Protein AF-A0A8S9SPU8-F1 (afdb_monomer)

Nearest PDB structures (foldseek):
  5uxo-assembly1_A  TM=8.735E-01  e=2.300E-1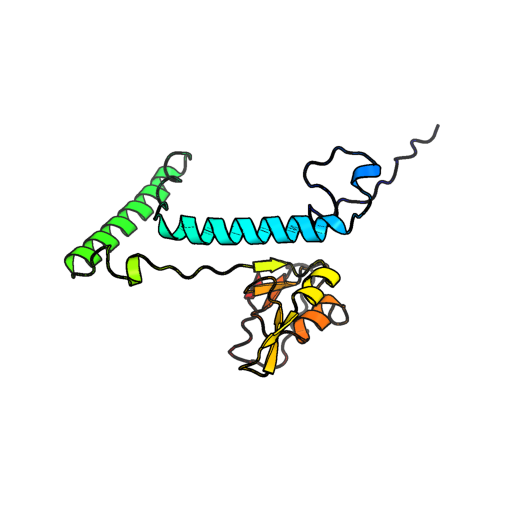4  Pseudomonas aeruginosa PAO1
  5uxm-assembly1_A  TM=8.694E-01  e=2.152E-14  Pseudomonas aeruginosa PAO1
  5e4n-assembly1_A-2  TM=8.640E-01  e=1.780E-11  Mycobacterium tuberculosis
  5ckv-assembly1_B-2  TM=8.549E-01  e=1.276E-11  Mycobacterium tuberculosis
  2w19-assembly1_A-2  TM=8.629E-01  e=2.653E-11  Mycobacterium tuberculosis H37Rv

Mean predicted aligned error: 12.46 Å

pLDDT: mean 74.32, std 17.71, range [34.72, 95.94]

InterPro domains:
  IPR002480 DAHP synthetase, class II [PF01474] (22-162)
  IPR002480 DAHP synthetase, class II [PTHR21337] (22-163)
  IPR013785 Aldolase-type TIM barrel [G3DSA:3.20.20.70] (6-164)

Radius of gyration: 22.51 Å; Cα contacts (8 Å, |Δi|>4): 178; chains: 1; bounding box: 44×56×64 Å

Foldseek 3Di:
DDPPDDDADDDDDQLQADPPDDPDNVRNHGDNCSLVVVLVVVVVVVVVVVVVLQVPPPPDPLPPDPVNVVVVVVVVVVVVVLVVCVVVVNDCPHCVNRDDDDWDEEEPDDVVSQVVQWDQDPPPRAIARNPTQEYEHEPVQPDCPGPRVVVVVRHDHAYEYEDDPPDDDPPDPDDDDDVSNPHDHD

Secondary structure (DSSP, 8-state):
-------PPP--TTTTS-TT--S-TTTTS--THHHHHHHHHHHHHHHHHHHHHTTT----STTS-TTHHHHHHHHHHHHHHHHHHHHTT--TTSHHHH------EEE---HHHHHHHEEE-TTT--EEETT-SEEEE-TTT--TTSHHHHHHHT--S-EEE---TTS--TTSS-----TT---EE-

Sequence (186 aa):
MSHQGKRQKILKETLVSQRFATFDEKSRIPDPNRMIRAYTQSALEVTLQFKELHSGTLISLSKASKLTGKYQELANRVDEALGFMSACGLTTDHPLMTTTDFYTSHECLLLPRERLFTRLDSTSGLYYDCSAHMVWCGERTRQLDGAHVEFLRGIANPLGIKEAHWIFTPYQWLQDGDPGARFCRL

Solvent-accessible surface area (backbone atoms only — not comparable to full-atom values): 11660 Å² total; per-residue (Å²): 134,83,84,78,78,83,87,71,79,80,81,51,57,59,60,44,17,58,81,83,54,68,100,48,75,76,54,59,49,75,45,78,67,31,50,56,53,47,49,56,48,51,54,50,51,54,55,50,49,61,56,51,65,66,65,71,78,81,84,74,75,67,82,80,54,98,62,31,68,66,57,46,54,52,48,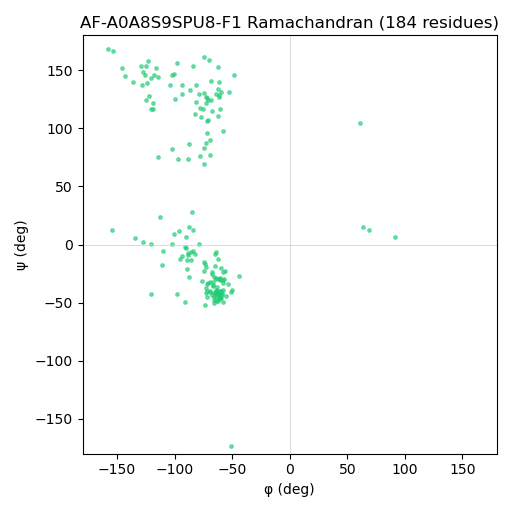51,56,50,51,53,51,53,51,49,41,38,74,74,69,52,46,75,84,39,63,83,69,60,58,80,94,83,81,48,67,50,68,67,74,58,60,81,58,51,62,72,34,46,41,73,40,90,86,81,71,44,35,33,47,70,80,39,60,29,42,25,36,47,68,92,47,58,45,81,94,28,73,50,40,54,53,56,71,64,35,74,47,55,44,31,47,41,68,63,90,89,76,76,64,95,81,82,76,88,74,79,93,49,95,79,69,56,73,45,85,89

Structure (mmCIF, N/CA/C/O backbone):
data_AF-A0A8S9SPU8-F1
#
_entry.id   AF-A0A8S9SPU8-F1
#
loop_
_atom_site.group_PDB
_atom_site.id
_atom_site.type_symbol
_atom_site.label_atom_id
_atom_site.label_alt_id
_atom_site.label_comp_id
_atom_site.label_asym_id
_atom_site.label_entity_id
_atom_site.label_seq_id
_atom_site.pdbx_PDB_ins_code
_atom_site.Cartn_x
_atom_site.Cartn_y
_atom_site.Cartn_z
_atom_site.occupancy
_atom_site.B_iso_or_equiv
_atom_site.auth_seq_id
_atom_site.auth_comp_id
_atom_site.auth_asym_id
_atom_site.auth_atom_id
_atom_site.pdbx_PDB_model_num
ATOM 1 N N . MET A 1 1 ? 17.116 35.433 -33.336 1.00 35.75 1 MET A N 1
ATOM 2 C CA . MET A 1 1 ? 17.887 34.554 -32.427 1.00 35.75 1 MET A CA 1
ATOM 3 C C . MET A 1 1 ? 16.903 33.678 -31.667 1.00 35.75 1 MET A C 1
ATOM 5 O O . MET A 1 1 ? 16.074 34.198 -30.935 1.00 35.75 1 MET A O 1
ATOM 9 N N . SER A 1 2 ? 16.907 32.375 -31.946 1.00 34.72 2 SER A N 1
ATOM 10 C CA . SER A 1 2 ? 15.926 31.398 -31.461 1.00 34.72 2 SER A CA 1
ATOM 11 C C . SER A 1 2 ? 16.068 31.121 -29.961 1.00 34.72 2 SER A C 1
ATOM 13 O O . SER A 1 2 ? 17.125 30.673 -29.518 1.00 34.72 2 SER A O 1
ATOM 15 N N . HIS A 1 3 ? 14.999 31.305 -29.185 1.00 40.06 3 HIS A N 1
ATOM 16 C CA . HIS A 1 3 ? 14.873 30.715 -27.851 1.00 40.06 3 HIS A CA 1
ATOM 17 C C . HIS A 1 3 ? 14.698 29.192 -27.990 1.00 40.06 3 HIS A C 1
ATOM 19 O O . HIS A 1 3 ? 13.587 28.683 -28.117 1.00 40.06 3 HIS A O 1
ATOM 25 N N . GLN A 1 4 ? 15.806 28.446 -27.997 1.00 40.38 4 GLN A N 1
ATOM 26 C CA . GLN A 1 4 ? 15.769 27.001 -27.772 1.00 40.38 4 GLN A CA 1
ATOM 27 C C . GLN A 1 4 ? 15.458 26.753 -26.290 1.00 40.38 4 GLN A C 1
ATOM 29 O O . GLN A 1 4 ? 16.345 26.777 -25.438 1.00 40.38 4 GLN A O 1
ATOM 34 N N . GLY A 1 5 ? 14.184 26.524 -25.968 1.00 44.72 5 GLY A N 1
ATOM 35 C CA . GLY A 1 5 ? 13.797 25.997 -24.662 1.00 44.72 5 GLY A CA 1
ATOM 36 C C . GLY A 1 5 ? 14.439 24.623 -24.453 1.00 44.72 5 GLY A C 1
ATOM 37 O O . GLY A 1 5 ? 14.158 23.686 -25.201 1.00 44.72 5 GLY A O 1
ATOM 38 N N . LYS A 1 6 ? 15.324 24.492 -23.456 1.00 52.88 6 LYS A N 1
ATOM 39 C CA . LYS A 1 6 ? 15.954 23.210 -23.105 1.00 52.88 6 LYS A CA 1
ATOM 40 C C . LYS A 1 6 ? 14.871 22.220 -22.658 1.00 52.88 6 LYS A C 1
ATOM 42 O O . LYS A 1 6 ? 14.285 22.380 -21.590 1.00 52.88 6 LYS A O 1
ATOM 47 N N . ARG A 1 7 ? 14.604 21.184 -23.461 1.00 52.78 7 ARG A N 1
ATOM 48 C CA . ARG A 1 7 ? 13.723 20.067 -23.082 1.00 52.78 7 ARG A CA 1
ATOM 49 C C . ARG A 1 7 ? 14.435 19.192 -22.044 1.00 52.78 7 ARG A C 1
ATOM 51 O O . ARG A 1 7 ? 15.345 18.453 -22.396 1.00 52.78 7 ARG A O 1
ATOM 58 N N . GLN A 1 8 ? 14.018 19.260 -20.781 1.00 55.88 8 GLN A N 1
ATOM 59 C CA . GLN A 1 8 ? 14.464 18.340 -19.726 1.00 55.88 8 GLN A CA 1
ATOM 60 C C . GLN A 1 8 ? 13.390 17.277 -19.442 1.00 55.88 8 GLN A C 1
ATOM 62 O O . GLN A 1 8 ? 12.195 17.562 -19.525 1.00 55.88 8 GLN A O 1
ATOM 67 N N . LYS A 1 9 ? 13.800 16.044 -19.104 1.00 56.78 9 LYS A N 1
ATOM 68 C CA . LYS A 1 9 ? 12.875 14.934 -18.790 1.00 56.78 9 LYS A CA 1
ATOM 69 C C . LYS A 1 9 ? 11.983 15.287 -17.599 1.00 56.78 9 LYS A C 1
ATOM 71 O O . LYS A 1 9 ? 12.501 15.719 -16.577 1.00 56.78 9 LYS A O 1
ATOM 76 N N . ILE A 1 10 ? 10.670 15.080 -17.707 1.00 57.97 10 ILE A N 1
ATOM 77 C CA . ILE A 1 10 ? 9.703 15.323 -16.621 1.00 57.97 10 ILE A CA 1
ATOM 78 C C . ILE A 1 10 ? 10.030 14.421 -15.419 1.00 57.97 10 ILE A C 1
ATOM 80 O O . ILE A 1 10 ? 10.390 13.256 -15.597 1.00 57.97 10 ILE A O 1
ATOM 84 N N . LEU A 1 11 ? 9.912 14.964 -14.201 1.00 50.09 11 LEU A N 1
ATOM 85 C CA . LEU A 1 11 ? 10.083 14.195 -12.968 1.00 50.09 11 LEU A CA 1
ATOM 86 C C . LEU A 1 11 ? 8.930 13.189 -12.862 1.00 50.09 11 LEU A C 1
ATOM 88 O O . LEU A 1 11 ? 7.775 13.579 -12.721 1.00 50.09 11 LEU A O 1
ATOM 92 N N . LYS A 1 12 ? 9.245 11.897 -12.920 1.00 55.72 12 LYS A N 1
ATOM 93 C CA . LYS A 1 12 ? 8.450 10.887 -12.211 1.00 55.72 12 LYS A CA 1
ATOM 94 C C . LYS A 1 12 ? 8.955 10.931 -10.765 1.00 55.72 12 LYS A C 1
ATOM 96 O O . LYS A 1 12 ? 10.160 11.100 -10.596 1.00 55.72 12 LYS A O 1
ATOM 101 N N . GLU A 1 13 ? 8.060 10.887 -9.779 1.00 56.09 13 GLU A N 1
ATOM 102 C CA . GLU A 1 13 ? 8.294 11.183 -8.348 1.00 56.09 13 GLU A CA 1
ATOM 103 C C . GLU A 1 13 ? 9.485 10.438 -7.701 1.00 56.09 13 GLU A C 1
ATOM 105 O O . GLU A 1 13 ? 10.225 9.727 -8.368 1.00 56.09 13 GLU A O 1
ATOM 110 N N . THR A 1 14 ? 9.673 10.563 -6.381 1.00 55.97 14 THR A N 1
ATOM 111 C CA . THR A 1 14 ? 10.860 10.154 -5.594 1.00 55.97 14 THR A CA 1
ATOM 112 C C . THR A 1 14 ? 11.455 8.770 -5.913 1.00 55.97 14 THR A C 1
ATOM 114 O O . THR A 1 14 ? 12.656 8.571 -5.728 1.00 55.97 14 THR A O 1
ATOM 117 N N . LEU A 1 15 ? 10.641 7.835 -6.415 1.00 54.81 15 LEU A N 1
ATOM 118 C CA . LEU A 1 15 ? 11.033 6.500 -6.889 1.00 54.81 15 LEU A CA 1
ATOM 119 C C . LEU A 1 15 ? 11.927 6.517 -8.141 1.00 54.81 15 LEU A C 1
ATOM 121 O O . LEU A 1 15 ? 12.722 5.606 -8.351 1.00 54.81 15 LEU A O 1
ATOM 125 N N . VAL A 1 16 ? 11.796 7.549 -8.972 1.00 53.97 16 VAL A N 1
ATOM 126 C CA . VAL A 1 16 ? 12.490 7.718 -10.253 1.00 53.97 16 VAL A CA 1
ATOM 127 C C . VAL A 1 16 ? 13.334 8.992 -10.238 1.00 53.97 16 VAL A C 1
ATOM 129 O O . VAL A 1 16 ? 14.489 8.948 -10.665 1.00 53.97 16 VAL A O 1
ATOM 132 N N . SER A 1 17 ? 12.814 10.106 -9.704 1.00 47.31 17 SER A N 1
ATOM 133 C CA . SER A 1 17 ? 13.545 11.366 -9.522 1.00 47.31 17 SER A CA 1
ATOM 134 C C . SER A 1 17 ? 13.181 12.115 -8.239 1.00 47.31 17 SER A C 1
ATOM 136 O O . SER A 1 17 ? 12.058 12.049 -7.761 1.00 47.31 17 SER A O 1
ATOM 138 N N . GLN A 1 18 ? 14.156 12.787 -7.618 1.00 50.59 18 GLN A N 1
ATOM 139 C CA . GLN A 1 18 ? 13.993 13.410 -6.298 1.00 50.59 18 GLN A CA 1
ATOM 140 C C . GLN A 1 18 ? 12.899 14.500 -6.313 1.00 50.59 18 GLN A C 1
ATOM 142 O O . GLN A 1 18 ? 12.935 15.425 -7.117 1.00 50.59 18 GLN A O 1
ATOM 147 N N . ARG A 1 19 ? 11.947 14.422 -5.371 1.00 43.41 19 ARG A N 1
ATOM 148 C CA . ARG A 1 19 ? 10.816 15.367 -5.228 1.00 43.41 19 ARG A CA 1
ATOM 149 C C . ARG A 1 19 ? 11.243 16.783 -4.807 1.00 43.41 19 ARG A C 1
ATOM 151 O O . ARG A 1 19 ? 10.562 17.743 -5.137 1.00 43.41 19 ARG A O 1
ATOM 158 N N . PHE A 1 20 ? 12.393 16.897 -4.139 1.00 49.53 20 PHE A N 1
ATOM 159 C CA . PHE A 1 20 ? 13.049 18.158 -3.764 1.00 49.53 20 PHE A CA 1
ATOM 160 C C . PHE A 1 20 ? 14.372 18.371 -4.517 1.00 49.53 20 PHE A C 1
ATOM 162 O O . PHE A 1 20 ? 15.264 19.055 -4.020 1.00 49.53 20 PHE A O 1
ATOM 169 N N . ALA A 1 21 ? 14.543 17.746 -5.689 1.00 54.28 21 ALA A N 1
ATOM 170 C CA . ALA A 1 21 ? 15.744 17.980 -6.479 1.00 54.28 21 ALA A CA 1
ATOM 171 C C . ALA A 1 21 ? 15.766 19.403 -7.031 1.00 54.28 21 ALA A C 1
ATOM 173 O O . ALA A 1 21 ? 14.766 19.932 -7.523 1.00 54.28 21 ALA A O 1
ATOM 174 N N . THR A 1 22 ? 16.961 19.976 -7.014 1.00 59.69 22 THR A N 1
ATOM 175 C CA . THR A 1 22 ? 17.335 21.103 -7.858 1.00 59.69 22 THR A CA 1
ATOM 176 C C . THR A 1 22 ? 16.937 20.833 -9.314 1.00 59.69 22 THR A C 1
ATOM 178 O O . THR A 1 22 ? 16.948 19.695 -9.783 1.00 59.69 22 THR A O 1
ATOM 181 N N . PHE A 1 23 ? 16.539 21.873 -10.052 1.00 72.88 23 PHE A N 1
ATOM 182 C CA . PHE A 1 23 ? 16.202 21.759 -11.476 1.00 72.88 23 PHE A CA 1
ATOM 183 C C . PHE A 1 23 ? 17.490 21.605 -12.306 1.00 72.88 23 PHE A C 1
ATOM 185 O O . PHE A 1 23 ? 17.914 22.512 -13.017 1.00 72.88 23 PHE A O 1
ATOM 192 N N . ASP A 1 24 ? 18.155 20.462 -12.168 1.00 80.56 24 ASP A N 1
ATOM 193 C CA . ASP A 1 24 ? 19.406 20.131 -12.840 1.00 80.56 24 ASP A CA 1
ATOM 194 C C . ASP A 1 24 ? 19.276 18.838 -13.659 1.00 80.56 24 ASP A C 1
ATOM 196 O O . ASP A 1 24 ? 18.389 18.011 -13.456 1.00 80.56 24 ASP A O 1
ATOM 200 N N . GLU A 1 25 ? 20.151 18.678 -14.648 1.00 79.81 25 GLU A N 1
ATOM 201 C CA . GLU A 1 25 ? 20.105 17.536 -15.564 1.00 79.81 25 GLU A CA 1
ATOM 202 C C . GLU A 1 25 ? 20.528 16.224 -14.886 1.00 79.81 25 GLU A C 1
ATOM 204 O O . GLU A 1 25 ? 19.976 15.167 -15.195 1.00 79.81 25 GLU A O 1
ATOM 209 N N . LYS A 1 26 ? 21.458 16.287 -13.922 1.00 81.19 26 LYS A N 1
ATOM 210 C CA . LYS A 1 26 ? 22.005 15.105 -13.243 1.00 81.19 26 LYS A CA 1
ATOM 211 C C . LYS A 1 26 ? 20.960 14.451 -12.338 1.00 81.19 26 LYS A C 1
ATOM 213 O O . LYS A 1 26 ? 20.846 13.227 -12.323 1.00 81.19 26 LYS A O 1
ATOM 218 N N . SER A 1 27 ? 20.148 15.235 -11.632 1.00 77.12 27 SER A N 1
ATOM 219 C CA . SER A 1 27 ? 19.099 14.726 -10.736 1.00 77.12 27 SER A CA 1
ATOM 220 C C . SER A 1 27 ? 17.945 14.021 -11.468 1.00 77.12 27 SER A C 1
ATOM 222 O O . SER A 1 27 ? 17.291 13.132 -10.899 1.00 77.12 27 SER A O 1
ATOM 224 N N . ARG A 1 28 ? 17.739 14.347 -12.752 1.00 77.69 28 ARG A N 1
ATOM 225 C CA . ARG A 1 28 ? 16.706 13.774 -13.638 1.00 77.69 28 ARG A CA 1
ATOM 226 C C . ARG A 1 28 ? 17.104 12.453 -14.301 1.00 77.69 28 ARG A C 1
ATOM 228 O O . ARG A 1 28 ? 16.263 11.838 -14.962 1.00 77.69 28 ARG A O 1
ATOM 235 N N . ILE A 1 29 ? 18.347 11.998 -14.132 1.00 83.75 29 ILE A N 1
ATOM 236 C CA . ILE A 1 29 ? 18.771 10.668 -14.581 1.00 83.75 29 ILE A CA 1
ATOM 237 C C . ILE A 1 29 ? 18.129 9.616 -13.654 1.00 83.75 29 ILE A C 1
ATOM 239 O O . ILE A 1 29 ? 18.254 9.736 -12.430 1.00 83.75 29 ILE A O 1
ATOM 243 N N . PRO A 1 30 ? 17.409 8.611 -14.197 1.00 82.12 30 PRO A N 1
ATOM 244 C CA . PRO A 1 30 ? 16.882 7.508 -13.399 1.00 82.12 30 PRO A CA 1
ATOM 245 C C . PRO A 1 30 ? 18.016 6.715 -12.738 1.00 82.12 30 PRO A C 1
ATOM 247 O O . PRO A 1 30 ? 18.932 6.264 -13.420 1.00 82.12 30 PRO A O 1
ATOM 250 N N . ASP A 1 31 ? 17.931 6.534 -11.423 1.00 85.31 31 ASP A N 1
ATOM 251 C CA . ASP A 1 31 ? 18.915 5.805 -10.615 1.00 85.31 31 ASP A CA 1
ATOM 252 C C . ASP A 1 31 ? 18.237 4.589 -9.956 1.00 85.31 31 ASP A C 1
ATOM 254 O O . ASP A 1 31 ? 17.331 4.782 -9.137 1.00 85.31 31 ASP A O 1
ATOM 258 N N . PRO A 1 32 ? 18.651 3.348 -10.280 1.00 85.62 32 PRO A N 1
ATOM 259 C CA . PRO A 1 32 ? 18.074 2.132 -9.707 1.00 85.62 32 PRO A CA 1
ATOM 260 C C . PRO A 1 32 ? 18.137 2.062 -8.175 1.00 85.62 32 PRO A C 1
ATOM 262 O O . PRO A 1 32 ? 17.231 1.503 -7.554 1.00 85.62 32 PRO A O 1
ATOM 265 N N . ASN A 1 33 ? 19.144 2.676 -7.541 1.00 87.50 33 ASN A N 1
ATOM 266 C CA . ASN A 1 33 ? 19.294 2.659 -6.080 1.00 87.50 33 ASN A CA 1
ATOM 267 C C . ASN A 1 33 ? 18.153 3.393 -5.361 1.00 87.50 33 ASN A C 1
ATOM 269 O O . ASN A 1 33 ? 17.887 3.153 -4.180 1.00 87.50 33 ASN A O 1
ATOM 273 N N . ARG A 1 34 ? 17.417 4.254 -6.075 1.00 84.62 34 ARG A N 1
ATOM 274 C CA . ARG A 1 34 ? 16.231 4.934 -5.539 1.00 84.62 34 ARG A CA 1
ATOM 275 C C . ARG A 1 34 ? 15.117 3.957 -5.187 1.00 84.62 34 ARG A C 1
ATOM 277 O O . ARG A 1 34 ? 14.384 4.220 -4.238 1.00 84.62 34 ARG A O 1
ATOM 284 N N . MET A 1 35 ? 15.028 2.811 -5.868 1.00 85.62 35 MET A N 1
ATOM 285 C CA . MET A 1 35 ? 14.057 1.773 -5.512 1.00 85.62 35 MET A CA 1
ATOM 286 C C . MET A 1 35 ? 14.349 1.182 -4.130 1.00 85.62 35 MET A C 1
ATOM 288 O O . MET A 1 35 ? 13.422 1.023 -3.336 1.00 85.62 35 MET A O 1
ATOM 292 N N . ILE A 1 36 ? 15.625 0.935 -3.816 1.00 86.50 36 ILE A N 1
ATOM 293 C CA . ILE A 1 36 ? 16.056 0.432 -2.504 1.00 86.50 36 ILE A CA 1
ATOM 294 C C . ILE A 1 36 ? 15.740 1.468 -1.425 1.00 86.50 36 ILE A C 1
ATOM 296 O O . ILE A 1 36 ? 15.097 1.142 -0.432 1.00 86.50 36 ILE A O 1
ATOM 300 N N . ARG A 1 37 ? 16.101 2.737 -1.654 1.00 86.31 37 ARG A N 1
ATOM 301 C CA . ARG A 1 37 ? 15.817 3.818 -0.697 1.00 86.31 37 ARG A CA 1
ATOM 302 C C . ARG A 1 37 ? 14.324 3.971 -0.421 1.00 86.31 37 ARG A C 1
ATOM 304 O O . ARG A 1 37 ? 13.910 4.172 0.715 1.00 86.31 37 ARG A O 1
ATOM 311 N N . ALA A 1 38 ? 13.513 3.883 -1.465 1.00 84.88 38 ALA A N 1
ATOM 312 C CA . ALA A 1 38 ? 12.074 3.953 -1.316 1.00 84.88 38 ALA A CA 1
ATOM 313 C C . ALA A 1 38 ? 11.506 2.749 -0.567 1.00 84.88 38 ALA A C 1
ATOM 315 O O . ALA A 1 38 ? 10.573 2.909 0.202 1.00 84.88 38 ALA A O 1
ATOM 316 N N . TYR A 1 39 ? 12.061 1.550 -0.758 1.00 85.81 39 TYR A N 1
ATOM 317 C CA . TYR A 1 39 ? 11.676 0.392 0.047 1.00 85.81 39 TYR A CA 1
ATOM 318 C C . TYR A 1 39 ? 12.001 0.603 1.530 1.00 85.81 39 TYR A C 1
ATOM 320 O O . TYR A 1 39 ? 11.125 0.431 2.371 1.00 85.81 39 TYR A O 1
ATOM 328 N N . THR A 1 40 ? 13.219 1.046 1.858 1.00 87.00 40 THR A N 1
ATOM 329 C CA . THR A 1 40 ? 13.604 1.283 3.257 1.00 87.00 40 THR A CA 1
ATOM 330 C C . THR A 1 40 ? 12.771 2.387 3.903 1.00 87.00 40 THR A C 1
ATOM 332 O O . THR A 1 40 ? 12.420 2.278 5.073 1.00 87.00 40 THR A O 1
ATOM 335 N N . GLN A 1 41 ? 12.422 3.429 3.141 1.00 87.62 41 GLN A N 1
ATOM 336 C CA . GLN A 1 41 ? 11.539 4.493 3.610 1.00 87.62 41 GLN A CA 1
ATOM 337 C C . GLN A 1 41 ? 10.123 3.967 3.882 1.00 87.62 41 GLN A C 1
ATOM 339 O O . GLN A 1 41 ? 9.622 4.161 4.984 1.00 87.62 41 GLN A O 1
ATOM 344 N N . SER A 1 42 ? 9.512 3.249 2.935 1.00 84.25 42 SER A N 1
ATOM 345 C CA . SER A 1 42 ? 8.174 2.675 3.127 1.00 84.25 42 SER A CA 1
ATOM 346 C C . SER A 1 42 ? 8.132 1.692 4.301 1.00 84.25 42 SER A C 1
ATOM 348 O O . SER A 1 42 ? 7.208 1.740 5.106 1.00 84.25 42 SER A O 1
ATOM 350 N N . ALA A 1 43 ? 9.147 0.836 4.454 1.00 83.44 43 ALA A N 1
ATOM 351 C CA . ALA A 1 43 ? 9.227 -0.101 5.575 1.00 83.44 43 ALA A CA 1
ATOM 352 C C . ALA A 1 43 ? 9.324 0.620 6.932 1.00 83.44 43 ALA A C 1
ATOM 354 O O . ALA A 1 43 ? 8.687 0.209 7.907 1.00 83.44 43 ALA A O 1
ATOM 355 N N . LEU A 1 44 ? 10.095 1.711 6.995 1.00 82.38 44 LEU A N 1
ATOM 356 C CA . LEU A 1 44 ? 10.198 2.542 8.191 1.00 82.38 44 LEU A CA 1
ATOM 357 C C . LEU A 1 44 ? 8.866 3.228 8.508 1.00 82.38 44 LEU A C 1
ATOM 359 O O . LEU A 1 44 ? 8.422 3.165 9.649 1.00 82.38 44 LEU A O 1
ATOM 363 N N . GLU A 1 45 ? 8.224 3.843 7.514 1.00 82.56 45 GLU A N 1
ATOM 364 C CA . GLU A 1 45 ? 6.940 4.537 7.672 1.00 82.56 45 GLU A CA 1
ATOM 365 C C . GLU A 1 45 ? 5.847 3.592 8.173 1.00 82.56 45 GLU A C 1
ATOM 367 O O . GLU A 1 45 ? 5.169 3.907 9.146 1.00 82.56 45 GLU A O 1
ATOM 372 N N . VAL A 1 46 ? 5.731 2.398 7.587 1.00 80.50 46 VAL A N 1
ATOM 373 C CA . VAL A 1 46 ? 4.771 1.384 8.043 1.00 80.50 46 VAL A CA 1
ATOM 374 C C . VAL A 1 46 ? 5.060 0.980 9.488 1.00 80.50 46 VAL A C 1
ATOM 376 O O . VAL A 1 46 ? 4.153 0.960 10.315 1.00 80.50 46 VAL A O 1
ATOM 379 N N . THR A 1 47 ? 6.326 0.736 9.832 1.00 76.94 47 THR A N 1
ATOM 380 C CA . THR A 1 47 ? 6.720 0.379 11.206 1.00 76.94 47 THR A CA 1
ATOM 381 C C . THR A 1 47 ? 6.411 1.495 12.207 1.00 76.94 47 THR A C 1
ATOM 383 O O . THR A 1 47 ? 5.963 1.219 13.320 1.00 76.94 47 THR A O 1
ATOM 386 N N . LEU A 1 48 ? 6.660 2.754 11.839 1.00 77.75 48 LEU A N 1
ATOM 387 C CA . LEU A 1 48 ? 6.346 3.914 12.673 1.00 77.75 48 LEU A CA 1
ATOM 388 C C . LEU A 1 48 ? 4.836 4.068 12.850 1.00 77.75 48 LEU A C 1
ATOM 390 O O . LEU A 1 48 ? 4.377 4.216 13.977 1.00 77.75 48 LEU A O 1
ATOM 394 N N . GLN A 1 49 ? 4.065 3.937 11.772 1.00 72.75 49 GLN A N 1
ATOM 395 C CA . GLN A 1 49 ? 2.614 4.064 11.818 1.00 72.75 49 GLN A CA 1
ATOM 396 C C . GLN A 1 49 ? 1.973 2.965 12.667 1.00 72.75 49 GLN A C 1
ATOM 398 O O . GLN A 1 49 ? 1.088 3.261 13.470 1.00 72.75 49 GLN A O 1
ATOM 403 N N . PHE A 1 50 ? 2.461 1.723 12.559 1.00 71.06 50 PHE A N 1
ATOM 404 C CA . PHE A 1 50 ? 2.049 0.643 13.454 1.00 71.06 50 PHE A CA 1
ATOM 405 C C . PHE A 1 50 ? 2.324 0.999 14.916 1.00 71.06 50 PHE A C 1
ATOM 407 O O . PHE A 1 50 ? 1.479 0.725 15.753 1.00 71.06 50 PHE A O 1
ATOM 414 N N . LYS A 1 51 ? 3.440 1.656 15.251 1.00 67.31 51 LYS A N 1
ATOM 415 C CA . LYS A 1 51 ? 3.717 2.088 16.634 1.00 67.31 51 LYS A CA 1
ATOM 416 C C . LYS A 1 51 ? 2.843 3.260 17.090 1.00 67.31 51 LYS A C 1
ATOM 418 O O . LYS A 1 51 ? 2.400 3.265 18.232 1.00 67.31 51 LYS A O 1
ATOM 423 N N . GLU A 1 52 ? 2.591 4.239 16.225 1.00 66.25 52 GLU A N 1
ATOM 424 C CA . GLU A 1 52 ? 1.825 5.447 16.566 1.00 66.25 52 GLU A CA 1
ATOM 425 C C . GLU A 1 52 ? 0.312 5.210 16.638 1.00 66.25 52 GLU A C 1
ATOM 427 O O . GLU A 1 52 ? -0.365 5.820 17.459 1.00 66.25 52 GLU A O 1
ATOM 432 N N . LEU A 1 53 ? -0.242 4.282 15.851 1.00 59.47 53 LEU A N 1
ATOM 433 C CA . LEU A 1 53 ? -1.657 3.902 15.979 1.00 59.47 53 LEU A CA 1
ATOM 434 C C . LEU A 1 53 ? -1.978 3.329 17.366 1.00 59.47 53 LEU A C 1
ATOM 436 O O . LEU A 1 53 ? -3.081 3.528 17.866 1.00 59.47 53 LEU A O 1
ATOM 440 N N . HIS 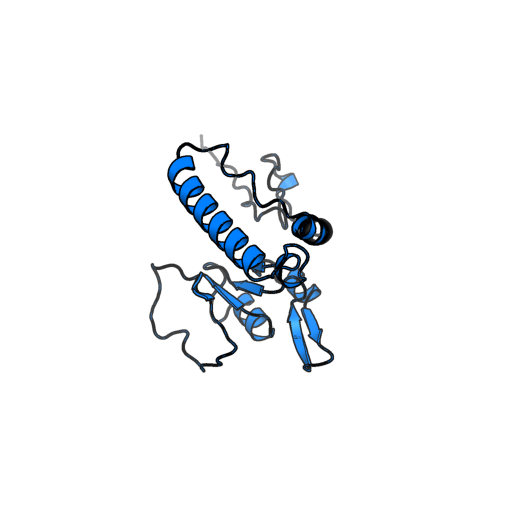A 1 54 ? -1.000 2.697 18.020 1.00 56.56 54 HIS A N 1
ATOM 441 C CA . HIS A 1 54 ? -1.149 2.202 19.389 1.00 56.56 54 HIS A CA 1
ATOM 442 C C . HIS A 1 54 ? -1.119 3.321 20.445 1.00 56.56 54 HIS A C 1
ATOM 444 O O . HIS A 1 54 ? -1.506 3.075 21.584 1.00 56.56 54 HIS A O 1
ATOM 450 N N . SER A 1 55 ? -0.675 4.544 20.116 1.00 52.50 55 SER A N 1
ATOM 451 C CA . SER A 1 55 ? -0.559 5.649 21.084 1.00 52.50 55 SER A CA 1
ATOM 452 C C . SER A 1 55 ? -1.757 6.611 21.100 1.00 52.50 55 SER A C 1
ATOM 454 O O . SER A 1 55 ? -1.691 7.666 21.732 1.00 52.50 55 SER A O 1
ATOM 456 N N . GLY A 1 56 ? -2.873 6.258 20.446 1.00 51.31 56 GLY A N 1
ATOM 457 C CA . GLY A 1 56 ? -4.194 6.861 20.694 1.00 51.31 56 GLY A CA 1
ATOM 458 C C . GLY A 1 56 ? -4.337 8.358 20.384 1.00 51.31 56 GLY A C 1
ATOM 459 O O . GLY A 1 56 ? -5.300 8.991 20.816 1.00 51.31 56 GLY A O 1
ATOM 460 N N . THR A 1 57 ? -3.410 8.971 19.645 1.00 49.66 57 THR A N 1
ATOM 461 C CA . THR A 1 57 ? -3.424 10.429 19.435 1.00 49.66 57 THR A CA 1
ATOM 462 C C . THR A 1 57 ? -4.270 10.816 18.217 1.00 49.66 57 THR A C 1
ATOM 464 O O . THR A 1 57 ? -3.751 11.218 17.181 1.00 49.66 57 THR A O 1
ATOM 467 N N . LEU A 1 58 ? -5.599 10.727 18.338 1.00 48.22 58 LEU A N 1
ATOM 468 C CA . LEU A 1 58 ? -6.531 11.289 17.342 1.00 48.22 58 LEU A CA 1
ATOM 469 C C . LEU A 1 58 ? -6.934 12.748 17.626 1.00 48.22 58 LEU A C 1
ATOM 471 O O . LEU A 1 58 ? -7.610 13.378 16.815 1.00 48.22 58 LEU A O 1
ATOM 475 N N . ILE A 1 59 ? -6.488 13.341 18.735 1.00 51.41 59 ILE A N 1
ATOM 476 C CA . ILE A 1 59 ? -7.027 14.622 19.210 1.00 51.41 59 ILE A CA 1
ATOM 477 C C . ILE A 1 59 ? -5.962 15.724 19.158 1.00 51.41 59 ILE A C 1
ATOM 479 O O . ILE A 1 59 ? -5.417 16.133 20.178 1.00 51.41 59 ILE A O 1
ATOM 483 N N . SER A 1 60 ? -5.653 16.242 17.963 1.00 50.22 60 SER A N 1
ATOM 484 C CA . SER A 1 60 ? -4.988 17.561 17.855 1.00 50.22 60 SER A CA 1
ATOM 485 C C . SER A 1 60 ? -5.214 18.317 16.535 1.00 50.22 60 SER A C 1
ATOM 487 O O . SER A 1 60 ? -4.557 19.320 16.269 1.00 50.22 60 SER A O 1
ATOM 489 N N . LEU A 1 61 ? -6.162 17.902 15.687 1.00 51.50 61 LEU A N 1
ATOM 490 C CA . LEU A 1 61 ? -6.490 18.660 14.465 1.00 51.50 61 LEU A CA 1
ATOM 491 C C . LEU A 1 61 ? -7.524 19.776 14.696 1.00 51.50 61 LEU A C 1
ATOM 493 O O . LEU A 1 61 ? -7.675 20.666 13.859 1.00 51.50 61 LEU A O 1
ATOM 497 N N . SER A 1 62 ? -8.204 19.790 15.847 1.00 52.84 62 SER A N 1
ATOM 498 C CA . SER A 1 62 ? -9.270 20.758 16.148 1.00 52.84 62 SER A CA 1
ATOM 499 C C . SER A 1 62 ? -8.771 22.176 16.460 1.00 52.84 62 SER A C 1
ATOM 501 O O . SER A 1 62 ? -9.552 23.126 16.387 1.00 52.84 62 SER A O 1
ATOM 503 N N . LYS A 1 63 ? -7.477 22.357 16.764 1.00 55.25 63 LYS A N 1
ATOM 504 C CA . LYS A 1 63 ? -6.941 23.641 17.255 1.00 55.25 63 LYS A CA 1
ATOM 505 C C . LYS A 1 63 ? -6.490 24.626 16.166 1.00 55.25 63 LYS A C 1
ATOM 507 O O . LYS A 1 63 ? -6.200 25.770 16.498 1.00 55.25 63 LYS A O 1
ATOM 512 N N . ALA A 1 64 ? -6.428 24.227 14.890 1.00 58.38 64 ALA A N 1
ATOM 513 C CA . ALA A 1 64 ? -5.711 25.001 13.865 1.00 58.38 64 ALA A CA 1
ATOM 514 C C . ALA A 1 64 ? -6.569 25.706 12.789 1.00 58.38 64 ALA A C 1
ATOM 516 O O . ALA A 1 64 ? -6.004 26.444 11.984 1.00 58.38 64 ALA A O 1
ATOM 517 N N . SER A 1 65 ? -7.898 25.524 12.717 1.00 59.03 65 SER A N 1
ATOM 518 C CA . SER A 1 65 ? -8.686 26.023 11.566 1.00 59.03 65 SER A CA 1
ATOM 519 C C . SER A 1 65 ? -9.915 26.863 11.936 1.00 59.03 65 SER A C 1
ATOM 521 O O . SER A 1 65 ? -10.539 26.670 12.965 1.00 59.03 65 SER A O 1
ATOM 523 N N . LYS A 1 66 ? -10.350 27.768 11.047 1.00 58.62 66 LYS A N 1
ATOM 524 C CA . LYS A 1 66 ? -11.618 28.520 11.201 1.00 58.62 66 LYS A CA 1
ATOM 525 C C . LYS A 1 66 ? -12.878 27.634 11.142 1.00 58.62 66 LYS A C 1
ATOM 527 O O . LYS A 1 66 ? -13.973 28.121 11.401 1.00 58.62 66 LYS A O 1
ATOM 532 N N . LEU A 1 67 ? -12.737 26.349 10.800 1.00 60.31 67 LEU A N 1
ATOM 533 C CA . LEU A 1 67 ? -13.824 25.369 10.722 1.00 60.31 67 LEU A CA 1
AT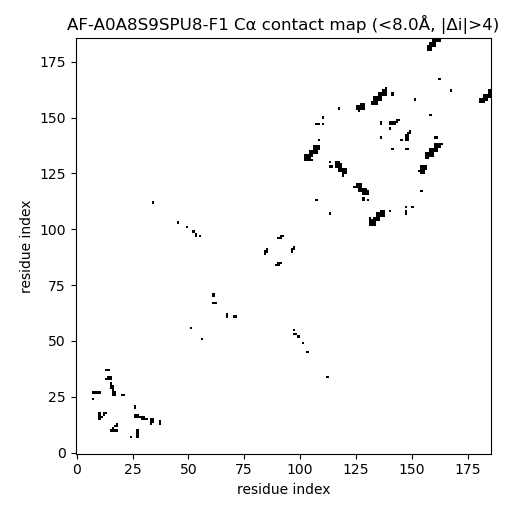OM 534 C C . LEU A 1 67 ? -14.066 24.630 12.055 1.00 60.31 67 LEU A C 1
ATOM 536 O O . LEU A 1 67 ? -14.872 23.700 12.095 1.00 60.31 67 LEU A O 1
ATOM 540 N N . THR A 1 68 ? -13.386 25.035 13.138 1.00 65.25 68 THR A N 1
ATOM 541 C CA . THR A 1 68 ? -13.413 24.357 14.445 1.00 65.25 68 THR A CA 1
ATOM 542 C C . THR A 1 68 ? -14.820 24.138 14.990 1.00 65.25 68 THR A C 1
ATOM 544 O O . THR A 1 68 ? -15.050 23.085 15.556 1.00 65.25 68 THR A O 1
ATOM 547 N N . GLY A 1 69 ? -15.792 25.032 14.764 1.00 70.38 69 GLY A N 1
ATOM 548 C CA . GLY A 1 69 ? -17.146 24.869 15.319 1.00 70.38 69 GLY A CA 1
ATOM 549 C C . GLY A 1 69 ? -17.849 23.564 14.910 1.00 70.38 69 GLY A C 1
ATOM 550 O O . GLY A 1 69 ? -18.320 22.828 15.770 1.00 70.38 69 GLY A O 1
ATOM 551 N N . LYS A 1 70 ? -17.861 23.230 13.610 1.00 72.31 70 LYS A N 1
ATOM 552 C CA . LYS A 1 70 ? -18.521 22.005 13.109 1.00 72.31 70 LYS A CA 1
ATOM 553 C C . LYS A 1 70 ? -17.751 20.734 13.466 1.00 72.31 70 LYS A C 1
ATOM 555 O O . LYS A 1 70 ? -18.355 19.714 13.779 1.00 72.31 70 LYS A O 1
ATOM 560 N N . TYR A 1 71 ? -16.420 20.792 13.430 1.00 75.00 71 TYR A N 1
ATOM 561 C CA . TYR A 1 71 ? -15.591 19.662 13.855 1.00 75.00 71 TYR A CA 1
ATOM 562 C C . TYR A 1 71 ? -15.663 19.436 15.367 1.00 75.00 71 TYR A C 1
ATOM 564 O O . TYR A 1 71 ? -15.603 18.292 15.801 1.00 75.00 71 TYR A O 1
ATOM 572 N N . GLN A 1 72 ? -15.840 20.497 16.158 1.00 75.12 72 GLN A N 1
ATOM 573 C CA . GLN A 1 72 ? -16.007 20.403 17.604 1.00 75.12 72 GLN A CA 1
ATOM 574 C C . GLN A 1 72 ? -17.345 19.762 17.969 1.00 75.12 72 GLN A C 1
ATOM 576 O O . GLN A 1 72 ? -17.381 18.924 18.857 1.00 75.12 72 GLN A O 1
ATOM 581 N N . GLU A 1 73 ? -18.430 20.097 17.267 1.00 81.50 73 GLU A N 1
ATOM 582 C CA . GLU A 1 73 ? -19.727 19.443 17.481 1.00 81.50 73 GLU A CA 1
ATOM 583 C C . GLU A 1 73 ? -19.659 17.939 17.175 1.00 81.50 73 GLU A C 1
ATOM 585 O O . GLU A 1 73 ? -20.136 17.122 17.959 1.00 81.50 73 GLU A O 1
ATOM 590 N N . LEU A 1 74 ? -19.007 17.556 16.071 1.00 81.75 74 LEU A N 1
ATOM 591 C CA . LEU A 1 74 ? -18.769 16.145 15.754 1.00 81.75 74 LEU A CA 1
ATOM 592 C C . LEU A 1 74 ? -17.893 15.457 16.808 1.00 81.75 74 LEU A C 1
ATOM 594 O O . LEU A 1 74 ? -18.222 14.348 17.216 1.00 81.75 74 LEU A O 1
ATOM 598 N N . ALA A 1 75 ? -16.821 16.109 17.268 1.00 79.00 75 ALA A N 1
ATOM 599 C CA . ALA A 1 75 ? -15.959 15.574 18.320 1.00 79.00 75 ALA A CA 1
ATOM 600 C C . ALA A 1 75 ? -16.739 15.349 19.624 1.00 79.00 75 ALA A C 1
ATOM 602 O O . ALA A 1 75 ? -16.693 14.254 20.171 1.00 79.00 75 ALA A O 1
ATOM 603 N N . ASN A 1 76 ? -17.547 16.325 20.046 1.00 80.81 76 ASN A N 1
ATOM 604 C CA . ASN A 1 76 ? -18.378 16.207 21.244 1.00 80.81 76 ASN A CA 1
ATOM 605 C C . ASN A 1 76 ? -19.366 15.032 21.139 1.00 80.81 76 ASN A C 1
ATOM 607 O O . ASN A 1 76 ? -19.552 14.299 22.102 1.00 80.81 76 ASN A O 1
ATOM 611 N N . ARG A 1 77 ? -19.969 14.806 19.963 1.00 83.81 77 ARG A N 1
ATOM 612 C CA . ARG A 1 77 ? -20.869 13.658 19.742 1.00 83.81 77 ARG A CA 1
ATOM 613 C C . ARG A 1 77 ? -20.143 12.313 19.792 1.00 83.81 77 ARG A C 1
ATOM 615 O O . ARG A 1 77 ? -20.730 11.324 20.227 1.00 83.81 77 ARG A O 1
ATOM 622 N N . VAL A 1 78 ? -18.894 12.259 19.329 1.00 83.50 78 VAL A N 1
ATOM 623 C CA . VAL A 1 78 ? -18.050 11.063 19.466 1.00 83.50 78 VAL A CA 1
ATOM 624 C C . VAL A 1 78 ? -17.713 10.830 20.940 1.00 83.50 78 VAL A C 1
ATOM 626 O O . VAL A 1 78 ? -17.856 9.704 21.410 1.00 83.50 78 VAL A O 1
ATOM 629 N N . ASP A 1 79 ? -17.367 11.880 21.687 1.00 81.12 79 ASP A N 1
ATOM 630 C CA . ASP A 1 79 ? -17.082 11.796 23.125 1.00 81.12 79 ASP A CA 1
ATOM 631 C C . ASP A 1 79 ? -18.305 11.329 23.934 1.00 81.12 79 ASP A C 1
ATOM 633 O O . ASP A 1 79 ? -18.177 10.472 24.808 1.00 81.12 79 ASP A O 1
ATOM 637 N N . GLU A 1 80 ? -19.508 11.818 23.616 1.00 85.12 80 GLU A N 1
ATOM 638 C CA . GLU A 1 80 ? -20.762 11.351 24.227 1.00 85.12 80 GLU A CA 1
ATOM 639 C C . GLU A 1 80 ? -21.006 9.855 23.971 1.00 85.12 80 GLU A C 1
ATOM 641 O O . GLU A 1 80 ? -21.367 9.117 24.890 1.00 85.12 80 GLU A O 1
ATOM 646 N N . ALA A 1 81 ? -20.771 9.385 22.740 1.00 85.50 81 ALA A N 1
ATOM 647 C CA . ALA A 1 81 ? -20.910 7.973 22.392 1.00 85.50 81 ALA A CA 1
ATOM 648 C C . ALA A 1 81 ? -19.877 7.095 23.121 1.00 85.50 81 ALA A C 1
ATOM 650 O O . ALA A 1 81 ? -20.233 6.034 23.638 1.00 85.50 81 ALA A O 1
ATOM 651 N N . LEU A 1 82 ? -18.624 7.550 23.226 1.00 81.44 82 LEU A N 1
ATOM 652 C CA . LEU A 1 82 ? -17.583 6.870 24.004 1.00 81.44 82 LEU A CA 1
ATOM 653 C C . LEU A 1 82 ? -17.935 6.830 25.501 1.00 81.44 82 LEU A C 1
ATOM 655 O O . LEU A 1 82 ? -17.763 5.797 26.151 1.00 81.44 82 LEU A O 1
ATOM 659 N N . GLY A 1 83 ? -18.497 7.915 26.041 1.00 82.31 83 GLY A N 1
ATOM 660 C CA . GLY A 1 83 ? -19.013 7.969 27.409 1.00 82.31 83 GLY A CA 1
ATOM 661 C C . GLY A 1 83 ? -20.152 6.974 27.651 1.00 82.31 83 GLY A C 1
ATOM 662 O O . GLY A 1 83 ? -20.166 6.291 28.675 1.00 82.31 83 GLY A O 1
ATOM 663 N N . PHE A 1 84 ? -21.068 6.829 26.689 1.00 85.88 84 PHE A N 1
ATOM 664 C CA . PHE A 1 84 ? -22.138 5.831 26.746 1.00 85.88 84 PHE A CA 1
ATOM 665 C C . PHE A 1 84 ? -21.594 4.397 26.720 1.00 85.88 84 PHE A C 1
ATOM 667 O O . PHE A 1 84 ? -21.993 3.576 27.544 1.00 85.88 84 PHE A O 1
ATOM 674 N N . MET A 1 85 ? -20.642 4.098 25.830 1.00 82.38 85 MET A N 1
ATOM 675 C CA . MET A 1 85 ? -19.990 2.783 25.771 1.00 82.38 85 MET A CA 1
ATOM 676 C C . MET A 1 85 ? -19.308 2.430 27.100 1.00 82.38 85 MET A C 1
ATOM 678 O O . MET A 1 85 ? -19.494 1.322 27.608 1.00 82.38 85 MET A O 1
ATOM 682 N N . SER A 1 86 ? -18.612 3.396 27.708 1.00 82.06 86 SER A N 1
ATOM 683 C CA . SER A 1 86 ? -18.002 3.245 29.033 1.00 82.06 86 SER A CA 1
ATOM 684 C C . SER A 1 86 ? -19.046 2.977 30.124 1.00 82.06 86 SER A C 1
ATOM 686 O O . SER A 1 86 ? -18.886 2.049 30.919 1.00 82.06 86 SER A O 1
ATOM 688 N N . ALA A 1 87 ? -20.171 3.702 30.119 1.00 84.94 87 ALA A N 1
ATOM 689 C CA . ALA A 1 87 ? -21.277 3.481 31.056 1.00 84.94 87 ALA A CA 1
ATOM 690 C C . ALA A 1 87 ? -21.942 2.096 30.898 1.00 84.94 87 ALA A C 1
ATOM 692 O O . ALA A 1 87 ? -22.421 1.529 31.879 1.00 84.94 87 ALA A O 1
ATOM 693 N N . CYS A 1 88 ? -21.934 1.524 29.689 1.00 85.25 88 CYS A N 1
ATOM 694 C CA . CYS A 1 88 ? -22.376 0.153 29.416 1.00 85.25 88 CYS A CA 1
ATOM 695 C C . CYS A 1 88 ? -21.340 -0.928 29.793 1.00 85.25 88 CYS A C 1
ATOM 697 O O . CYS A 1 88 ? -21.611 -2.112 29.597 1.00 85.25 88 CYS A O 1
ATOM 699 N N . GLY A 1 89 ? -20.175 -0.551 30.333 1.00 79.94 89 GLY A N 1
ATOM 700 C CA . GLY A 1 89 ? -19.126 -1.477 30.773 1.00 79.94 89 GLY A CA 1
ATOM 701 C C . GLY A 1 89 ? -18.069 -1.809 29.714 1.00 79.94 89 GLY A C 1
ATOM 702 O O . GLY A 1 89 ? -17.208 -2.651 29.968 1.00 79.94 89 GLY A O 1
ATOM 703 N N . LEU A 1 90 ? -18.094 -1.154 28.548 1.00 79.25 90 LEU A N 1
ATOM 704 C CA . LEU A 1 90 ? -17.012 -1.220 27.562 1.00 79.25 90 LEU A CA 1
ATOM 705 C C . LEU A 1 90 ? -15.977 -0.148 27.903 1.00 79.25 90 LEU A C 1
ATOM 707 O O . LEU A 1 90 ? -16.045 0.984 27.425 1.00 79.25 90 LEU A O 1
ATOM 711 N N . THR A 1 91 ? -15.037 -0.498 28.777 1.00 74.44 91 THR A N 1
ATOM 712 C CA . THR A 1 91 ? -13.961 0.409 29.180 1.00 74.44 91 THR A CA 1
ATOM 713 C C . THR A 1 91 ? -12.966 0.631 28.042 1.00 74.44 91 THR A C 1
ATOM 715 O O . THR A 1 91 ? -12.841 -0.177 27.119 1.00 74.44 91 THR A O 1
ATOM 718 N N . THR A 1 92 ? -12.216 1.729 28.121 1.00 69.00 92 THR A N 1
ATOM 719 C CA . THR A 1 92 ? -11.189 2.108 27.139 1.00 69.00 92 THR A CA 1
ATOM 720 C C . THR A 1 92 ? -10.077 1.065 26.991 1.00 69.00 92 THR A C 1
ATOM 722 O O . THR A 1 92 ? -9.405 1.040 25.969 1.00 69.00 92 THR A O 1
ATOM 725 N N . ASP A 1 93 ? -9.911 0.190 27.985 1.00 72.56 93 ASP A N 1
ATOM 726 C CA . ASP A 1 93 ? -8.928 -0.899 27.992 1.00 72.56 93 ASP A CA 1
ATOM 727 C C . ASP A 1 93 ? -9.403 -2.143 27.225 1.00 72.56 93 ASP A C 1
ATOM 729 O O . ASP A 1 93 ? -8.638 -3.089 27.028 1.00 72.56 93 ASP A O 1
ATOM 733 N N . HIS A 1 94 ? -10.670 -2.178 26.796 1.00 76.31 94 HIS A N 1
ATOM 734 C CA . HIS A 1 94 ? -11.189 -3.294 26.021 1.00 76.31 94 HIS A CA 1
ATOM 735 C C . HIS A 1 94 ? -10.414 -3.406 24.691 1.00 76.31 94 HIS A C 1
ATOM 737 O O . HIS A 1 94 ? -10.253 -2.395 24.005 1.00 76.31 94 HIS A O 1
ATOM 743 N N . PRO A 1 95 ? -9.972 -4.607 24.260 1.00 73.31 95 PRO A N 1
ATOM 744 C CA . PRO A 1 95 ? -9.182 -4.779 23.035 1.00 73.31 95 PRO A CA 1
ATOM 745 C C . PRO A 1 95 ? -9.797 -4.107 21.801 1.00 73.31 95 PRO A C 1
ATOM 747 O O . PRO A 1 95 ? -9.110 -3.413 21.066 1.00 73.31 95 PRO A O 1
ATOM 750 N N . LEU A 1 96 ? -11.122 -4.197 21.640 1.00 73.56 96 LEU A N 1
ATOM 751 C CA . LEU A 1 96 ? -11.860 -3.528 20.554 1.00 73.56 96 LEU A CA 1
ATOM 752 C C . LEU A 1 96 ? -11.697 -1.995 20.509 1.00 73.56 96 LEU A C 1
ATOM 754 O O . LEU A 1 96 ? -11.927 -1.403 19.462 1.00 73.56 96 LEU A O 1
ATOM 758 N N . MET A 1 97 ? -11.355 -1.353 21.629 1.00 69.75 97 MET A N 1
ATOM 759 C CA . MET A 1 97 ? -11.135 0.097 21.731 1.00 69.75 97 MET A CA 1
ATOM 760 C C . MET A 1 97 ? -9.663 0.494 21.602 1.00 69.75 97 MET A C 1
ATOM 762 O O . MET A 1 97 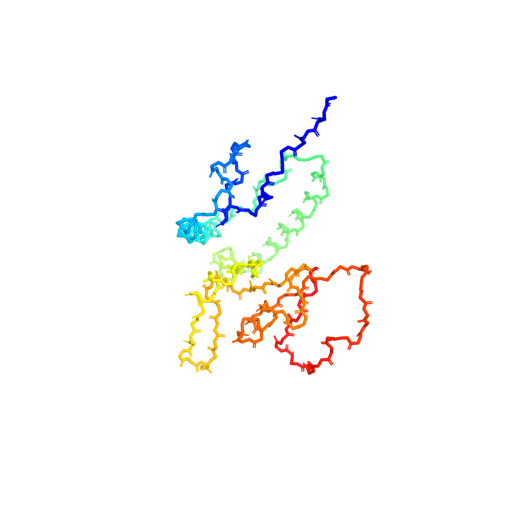? -9.368 1.672 21.410 1.00 69.75 97 MET A O 1
ATOM 766 N N . THR A 1 98 ? -8.743 -0.470 21.677 1.00 70.25 98 THR A N 1
ATOM 767 C CA . THR A 1 98 ? -7.290 -0.237 21.620 1.00 70.25 98 THR A CA 1
ATOM 768 C C . THR A 1 98 ? -6.647 -0.762 20.339 1.00 70.25 98 THR A C 1
ATOM 770 O O . THR A 1 98 ? -5.548 -0.337 19.989 1.00 70.25 98 THR A O 1
ATOM 773 N N . THR A 1 99 ? -7.328 -1.648 19.608 1.00 70.00 99 THR A N 1
ATOM 774 C CA . THR A 1 99 ? -6.862 -2.185 18.327 1.00 70.00 99 THR A CA 1
ATOM 775 C C . THR A 1 99 ? -7.600 -1.547 17.161 1.00 70.00 99 THR A C 1
ATOM 777 O O . THR A 1 99 ? -8.824 -1.434 17.181 1.00 70.00 99 THR A O 1
ATOM 780 N N . THR A 1 100 ? -6.866 -1.202 16.108 1.00 74.50 100 THR A N 1
ATOM 781 C CA . THR A 1 100 ? -7.442 -0.789 14.828 1.00 74.50 100 THR A CA 1
ATOM 782 C C . THR A 1 100 ? -6.681 -1.456 13.694 1.00 74.50 100 THR A C 1
ATOM 784 O O . THR A 1 100 ? -5.453 -1.575 13.755 1.00 74.50 100 THR A O 1
ATOM 787 N N . ASP A 1 101 ? -7.402 -1.894 12.666 1.00 81.94 101 ASP A N 1
ATOM 788 C CA . ASP A 1 101 ? -6.785 -2.459 11.475 1.00 81.94 101 ASP A CA 1
ATOM 789 C C . ASP A 1 101 ? -6.267 -1.330 10.582 1.00 81.94 101 ASP A C 1
ATOM 791 O O . ASP A 1 101 ? -6.983 -0.381 10.252 1.00 81.94 101 ASP A O 1
ATOM 795 N N . PHE A 1 102 ? -5.006 -1.437 10.169 1.00 82.81 102 PHE A N 1
ATOM 796 C CA . PHE A 1 102 ? -4.374 -0.477 9.275 1.00 82.81 102 PHE A CA 1
ATOM 797 C C . PHE A 1 102 ? -3.864 -1.171 8.021 1.00 82.81 102 PHE A C 1
ATOM 799 O O . PHE A 1 102 ? -3.097 -2.131 8.087 1.00 82.81 102 PHE A O 1
ATOM 806 N N . TYR A 1 103 ? -4.262 -0.633 6.872 1.00 88.44 103 TYR A N 1
ATOM 807 C CA . TYR A 1 103 ? -3.912 -1.159 5.563 1.00 88.44 103 TYR A CA 1
ATOM 808 C C . TYR A 1 103 ? -3.166 -0.105 4.753 1.00 88.44 103 TYR A C 1
ATOM 810 O O . TYR A 1 103 ? -3.472 1.086 4.793 1.00 88.44 103 TYR A O 1
ATOM 818 N N . THR A 1 104 ? -2.191 -0.563 3.978 1.00 90.62 104 THR A N 1
ATOM 819 C CA . THR A 1 104 ? -1.396 0.270 3.072 1.00 90.62 104 THR A CA 1
ATOM 820 C C . THR A 1 104 ? -1.894 0.131 1.644 1.00 90.62 104 THR A C 1
ATOM 822 O O . THR A 1 104 ? -2.322 -0.950 1.230 1.00 90.62 104 THR A O 1
ATOM 825 N N . SER A 1 105 ? -1.807 1.218 0.879 1.00 92.62 105 SER A N 1
ATOM 826 C CA . SER A 1 105 ? -2.079 1.194 -0.554 1.00 92.62 105 SER A CA 1
ATOM 827 C C . SER A 1 105 ? -1.201 2.162 -1.336 1.00 92.62 105 SER A C 1
ATOM 829 O O . SER A 1 105 ? -0.775 3.190 -0.803 1.00 92.62 105 SER A O 1
ATOM 831 N N . HIS A 1 106 ? -0.941 1.841 -2.605 1.00 93.50 106 HIS A N 1
ATOM 832 C CA . HIS A 1 106 ? -0.279 2.739 -3.555 1.00 93.50 106 HIS A CA 1
ATOM 833 C C . HIS A 1 106 ? -0.664 2.444 -5.008 1.00 93.50 106 HIS A C 1
ATOM 835 O O . HIS A 1 106 ? -1.236 1.404 -5.341 1.00 93.50 106 HIS A O 1
ATOM 841 N N . GLU A 1 107 ? -0.323 3.381 -5.894 1.00 93.56 107 GLU A N 1
ATOM 842 C CA . GLU A 1 107 ? -0.451 3.185 -7.335 1.00 93.56 107 GLU A CA 1
ATOM 843 C C . GLU A 1 107 ? 0.619 2.212 -7.823 1.00 93.56 107 GLU A C 1
ATOM 845 O O . GLU A 1 107 ? 1.816 2.493 -7.703 1.00 93.56 107 GLU A O 1
ATOM 850 N N . CYS A 1 108 ? 0.193 1.112 -8.443 1.00 92.19 108 CYS A N 1
ATOM 851 C CA . CYS A 1 108 ? 1.065 0.164 -9.125 1.00 92.19 108 CYS A CA 1
ATOM 852 C C . CYS A 1 108 ? 1.629 0.834 -10.386 1.00 92.19 108 CYS A C 1
ATOM 854 O O . CYS A 1 108 ? 1.154 0.624 -11.496 1.00 92.19 108 CYS A O 1
ATOM 856 N N . LEU A 1 109 ? 2.616 1.716 -10.231 1.00 90.88 109 LEU A N 1
ATOM 857 C CA . LEU A 1 109 ? 3.153 2.517 -11.333 1.00 90.88 109 LEU A CA 1
ATOM 858 C C . LEU A 1 109 ? 4.437 1.907 -11.900 1.00 90.88 109 LEU A C 1
ATOM 860 O O . LEU A 1 109 ? 4.627 1.864 -13.120 1.00 90.88 109 LEU A O 1
ATOM 864 N N . LEU A 1 110 ? 5.333 1.443 -11.025 1.00 91.38 110 LEU A N 1
ATOM 865 C CA . LEU A 1 110 ? 6.667 0.972 -11.390 1.00 91.38 110 LEU A CA 1
ATOM 866 C C . LEU A 1 110 ? 6.725 -0.560 -11.398 1.00 91.38 110 LEU A C 1
ATOM 868 O O . LEU A 1 110 ? 7.240 -1.172 -10.470 1.00 91.38 110 LEU A O 1
ATOM 872 N N . LEU A 1 111 ? 6.271 -1.174 -12.492 1.00 91.88 111 LEU A N 1
ATOM 873 C CA . LEU A 1 111 ? 6.169 -2.636 -12.635 1.00 91.88 111 LEU A CA 1
ATOM 874 C C . LEU A 1 111 ? 7.433 -3.437 -12.268 1.00 91.88 111 LEU A C 1
ATOM 876 O O . LEU A 1 111 ? 7.292 -4.485 -11.641 1.00 91.88 111 LEU A O 1
ATOM 880 N N . PRO A 1 112 ? 8.672 -2.993 -12.585 1.00 91.06 112 PRO A N 1
ATOM 881 C CA . PRO A 1 112 ? 9.864 -3.723 -12.155 1.00 91.06 112 PRO A CA 1
ATOM 882 C C . PRO A 1 112 ? 9.986 -3.845 -10.634 1.00 91.06 112 PRO A C 1
ATOM 884 O O . PRO A 1 112 ? 10.536 -4.828 -10.153 1.00 91.06 112 PRO A O 1
ATOM 887 N N . ARG A 1 113 ? 9.481 -2.860 -9.882 1.00 88.88 113 ARG A N 1
ATOM 888 C CA . ARG A 1 113 ? 9.435 -2.900 -8.420 1.00 88.88 113 ARG A CA 1
ATOM 889 C C . ARG A 1 113 ? 8.354 -3.870 -7.954 1.00 88.88 113 ARG A C 1
ATOM 891 O O . ARG A 1 113 ? 8.674 -4.766 -7.187 1.00 88.88 113 ARG A O 1
ATOM 898 N N . GLU A 1 114 ? 7.128 -3.731 -8.450 1.00 92.50 114 GLU A N 1
ATOM 899 C CA . GLU A 1 114 ? 5.986 -4.555 -8.009 1.00 92.50 114 GLU A CA 1
ATOM 900 C C . GLU A 1 114 ? 6.223 -6.045 -8.274 1.00 92.50 114 GLU A C 1
ATOM 902 O O . GLU A 1 114 ? 6.029 -6.891 -7.403 1.00 92.50 114 GLU A O 1
ATOM 907 N N . ARG A 1 115 ? 6.812 -6.375 -9.429 1.00 92.38 115 ARG A N 1
ATOM 908 C CA . ARG A 1 115 ? 7.211 -7.749 -9.754 1.00 92.38 115 ARG A CA 1
ATOM 909 C C . ARG A 1 115 ? 8.185 -8.355 -8.735 1.00 92.38 115 ARG A C 1
ATOM 911 O O . ARG A 1 115 ? 8.153 -9.562 -8.521 1.00 92.38 115 ARG A O 1
ATOM 918 N N . LEU A 1 116 ? 9.070 -7.559 -8.128 1.00 91.38 116 LEU A N 1
ATOM 919 C CA . LEU A 1 116 ? 10.017 -8.050 -7.113 1.00 91.38 116 LEU A CA 1
ATOM 920 C C . LEU A 1 116 ? 9.341 -8.326 -5.761 1.00 91.38 116 LEU A C 1
ATOM 922 O O . LEU A 1 116 ? 9.865 -9.116 -4.971 1.00 91.38 116 LEU A O 1
ATOM 926 N N . PHE A 1 117 ? 8.200 -7.688 -5.499 1.00 92.38 117 PHE A N 1
ATOM 927 C CA . PHE A 1 117 ? 7.398 -7.889 -4.293 1.00 92.38 117 PHE A CA 1
ATOM 928 C C . PHE A 1 117 ? 6.285 -8.923 -4.470 1.00 92.38 117 PHE A C 1
ATOM 930 O O . PHE A 1 117 ? 5.721 -9.362 -3.473 1.00 92.38 117 PHE A O 1
ATOM 937 N N . THR A 1 118 ? 6.023 -9.382 -5.695 1.00 95.25 118 THR A N 1
ATOM 938 C CA . THR A 1 118 ? 5.050 -10.447 -5.951 1.00 95.25 118 THR A CA 1
ATOM 939 C C . THR A 1 118 ? 5.539 -11.791 -5.403 1.00 95.25 118 THR A C 1
ATOM 941 O O . THR A 1 118 ? 6.623 -12.268 -5.757 1.00 95.25 118 THR A O 1
ATOM 944 N N . ARG A 1 119 ? 4.740 -12.424 -4.541 1.00 95.69 119 ARG A N 1
ATOM 945 C CA . ARG A 1 119 ? 5.019 -13.721 -3.909 1.00 95.69 119 ARG A CA 1
ATOM 946 C C . ARG A 1 119 ? 3.852 -14.678 -4.107 1.00 95.69 119 ARG A C 1
ATOM 948 O O . ARG A 1 119 ? 2.705 -14.258 -4.178 1.00 95.69 119 ARG A O 1
ATOM 955 N N . LEU A 1 120 ? 4.170 -15.966 -4.195 1.00 95.94 120 LEU A N 1
ATOM 956 C CA . LEU A 1 120 ? 3.179 -17.034 -4.139 1.00 95.94 120 LEU A CA 1
ATOM 957 C C . LEU A 1 120 ? 2.840 -17.289 -2.670 1.00 95.94 120 LEU A C 1
ATOM 959 O O . LEU A 1 120 ? 3.743 -17.583 -1.885 1.00 95.94 120 LEU A O 1
ATOM 963 N N . ASP A 1 121 ? 1.568 -17.173 -2.308 1.00 93.81 121 ASP A N 1
ATOM 964 C CA . ASP A 1 121 ? 1.107 -17.550 -0.979 1.00 93.81 121 ASP A CA 1
ATOM 965 C C . ASP A 1 121 ? 1.044 -19.078 -0.858 1.00 93.81 121 ASP A C 1
ATOM 967 O O . ASP A 1 121 ? 0.477 -19.771 -1.706 1.00 93.81 121 ASP A O 1
ATOM 971 N N . SER A 1 122 ? 1.624 -19.612 0.216 1.00 92.06 122 SER A N 1
ATOM 972 C CA . SER A 1 122 ? 1.674 -21.052 0.467 1.00 92.06 122 SER A CA 1
ATOM 973 C C . SER A 1 122 ? 0.325 -21.640 0.879 1.00 92.06 122 SER A C 1
ATOM 975 O O . SER A 1 122 ? 0.159 -22.854 0.798 1.00 92.06 122 SER A O 1
ATOM 977 N N . THR A 1 123 ? -0.617 -20.813 1.343 1.00 93.06 123 THR A N 1
ATOM 978 C CA . THR A 1 123 ? -1.923 -21.283 1.830 1.00 93.06 123 THR A CA 1
ATOM 979 C C . THR A 1 123 ? -2.960 -21.323 0.711 1.00 93.06 123 THR A C 1
ATOM 981 O O . THR A 1 123 ? -3.636 -22.331 0.530 1.00 93.06 123 THR A O 1
ATOM 984 N N . SER A 1 124 ? -3.079 -20.238 -0.055 1.00 89.62 124 SER A N 1
ATOM 985 C CA . SER A 1 124 ? -4.053 -20.111 -1.146 1.00 89.62 124 SER A CA 1
ATOM 986 C C . SER A 1 124 ? -3.537 -20.595 -2.503 1.00 89.62 124 SER A C 1
ATOM 988 O O . SER A 1 124 ? -4.341 -20.888 -3.385 1.00 89.62 124 SER A O 1
ATOM 990 N N . GLY A 1 125 ? -2.216 -20.662 -2.704 1.00 92.81 125 GLY A N 1
ATOM 991 C CA . GLY A 1 125 ? -1.624 -20.931 -4.017 1.00 92.81 125 GLY A CA 1
ATOM 992 C C . GLY A 1 125 ? -1.801 -19.787 -5.023 1.00 92.81 125 GLY A C 1
ATOM 993 O O . GLY A 1 125 ? -1.565 -19.985 -6.215 1.00 92.81 125 GLY A O 1
ATOM 994 N N . LEU A 1 126 ? -2.214 -18.600 -4.566 1.00 93.88 126 LEU A N 1
ATOM 995 C CA . LEU A 1 126 ? -2.378 -17.403 -5.388 1.00 93.88 126 LEU A CA 1
ATOM 996 C C . LEU A 1 126 ? -1.161 -16.483 -5.274 1.00 93.88 126 LEU A C 1
ATOM 998 O O . LEU A 1 126 ? -0.419 -16.505 -4.289 1.00 93.88 126 LEU A O 1
ATOM 1002 N N . TYR A 1 127 ? -0.955 -15.654 -6.293 1.00 94.94 127 TYR A N 1
ATOM 1003 C CA . TYR A 1 127 ? 0.077 -14.626 -6.265 1.00 94.94 127 TYR A CA 1
ATOM 1004 C C . TYR A 1 127 ? -0.458 -13.353 -5.615 1.00 94.94 127 TYR A C 1
ATOM 1006 O O . TYR A 1 127 ? -1.523 -12.864 -5.981 1.00 94.94 127 TYR A O 1
ATOM 1014 N N . TYR A 1 128 ? 0.312 -12.790 -4.692 1.00 95.31 128 TYR A N 1
ATOM 1015 C CA . TYR A 1 128 ? 0.035 -11.504 -4.066 1.00 95.31 128 TYR A CA 1
ATOM 1016 C C . TYR A 1 128 ? 1.216 -10.567 -4.262 1.00 95.31 128 TYR A C 1
ATOM 1018 O O . TYR A 1 128 ? 2.370 -10.968 -4.113 1.00 95.31 128 TYR A O 1
ATOM 1026 N N . ASP A 1 129 ? 0.934 -9.307 -4.559 1.00 95.19 129 ASP A N 1
ATOM 1027 C CA . ASP A 1 129 ? 1.912 -8.239 -4.444 1.00 95.19 129 ASP A CA 1
ATOM 1028 C C . ASP A 1 129 ? 2.068 -7.849 -2.968 1.00 95.19 129 ASP A C 1
ATOM 1030 O O . ASP A 1 129 ? 1.165 -7.275 -2.365 1.00 95.19 129 ASP A O 1
ATOM 1034 N N . CYS A 1 130 ? 3.213 -8.181 -2.367 1.00 93.38 130 CYS A N 1
ATOM 1035 C CA . CYS A 1 130 ? 3.508 -7.867 -0.967 1.00 93.38 130 CYS A CA 1
ATOM 1036 C C . CYS A 1 130 ? 4.068 -6.447 -0.773 1.00 93.38 130 CYS A C 1
ATOM 1038 O O . CYS A 1 130 ? 4.616 -6.142 0.288 1.00 93.38 130 CYS A O 1
ATOM 1040 N N . SER A 1 131 ? 3.984 -5.586 -1.789 1.00 91.56 131 SER A N 1
ATOM 1041 C CA . SER A 1 131 ? 4.368 -4.179 -1.686 1.00 91.56 131 SER A CA 1
ATOM 1042 C C . SER A 1 131 ? 3.360 -3.367 -0.852 1.00 91.56 131 SER A C 1
ATOM 1044 O O . SER A 1 131 ? 3.761 -2.446 -0.137 1.00 91.56 131 SER A O 1
ATOM 1046 N N . ALA A 1 132 ? 2.071 -3.717 -0.916 1.00 92.06 132 ALA A N 1
ATOM 1047 C CA . ALA A 1 132 ? 0.975 -3.122 -0.156 1.00 92.06 132 ALA A CA 1
ATOM 1048 C C . ALA A 1 132 ? -0.222 -4.078 -0.044 1.00 92.06 132 ALA A C 1
ATOM 1050 O O . ALA A 1 132 ? -0.300 -5.089 -0.734 1.00 92.06 132 ALA A O 1
ATOM 1051 N N . HIS A 1 133 ? -1.182 -3.744 0.821 1.00 93.56 133 HIS A N 1
ATOM 1052 C CA . HIS A 1 133 ? -2.392 -4.551 0.987 1.00 93.56 133 HIS A CA 1
ATOM 1053 C C . HIS A 1 133 ? -3.332 -4.397 -0.210 1.00 93.56 133 HIS A C 1
ATOM 1055 O O . HIS A 1 133 ? -3.879 -5.379 -0.701 1.00 93.56 133 HIS A O 1
ATOM 1061 N N . ME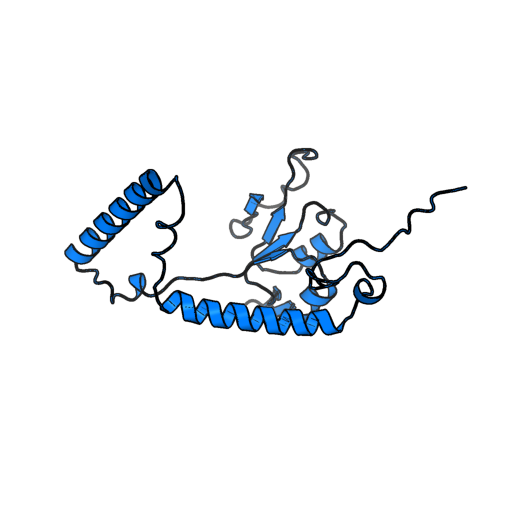T A 1 134 ? -3.492 -3.168 -0.699 1.00 94.38 134 MET A N 1
ATOM 1062 C CA . MET A 1 134 ? -4.317 -2.836 -1.856 1.00 94.38 134 MET A CA 1
ATOM 1063 C C . MET A 1 134 ? -3.499 -2.009 -2.846 1.00 94.38 134 MET A C 1
ATOM 1065 O O . MET A 1 134 ? -2.772 -1.103 -2.451 1.00 94.38 134 MET A O 1
ATOM 1069 N N . VAL A 1 135 ? -3.615 -2.305 -4.135 1.00 94.06 135 VAL A N 1
ATOM 1070 C CA . VAL A 1 135 ? -2.899 -1.578 -5.192 1.00 94.06 135 VAL A CA 1
ATOM 1071 C C . VAL A 1 135 ? -3.880 -1.077 -6.237 1.00 94.06 135 VAL A C 1
ATOM 1073 O O . VAL A 1 135 ? -4.891 -1.726 -6.513 1.00 94.06 135 VAL A O 1
ATOM 1076 N N . TRP A 1 136 ? -3.611 0.089 -6.827 1.00 94.31 136 TRP A N 1
ATOM 1077 C CA . TRP A 1 136 ? -4.487 0.640 -7.863 1.00 94.31 136 TRP A CA 1
ATOM 1078 C C . TRP A 1 136 ? -3.778 0.954 -9.175 1.00 94.31 136 TRP A C 1
ATOM 1080 O O . TRP A 1 136 ? -2.584 1.256 -9.214 1.00 94.31 136 TRP A O 1
ATOM 1090 N N . CYS A 1 137 ? -4.554 0.928 -10.258 1.00 92.69 137 CYS A N 1
ATOM 1091 C CA . CYS A 1 137 ? -4.155 1.410 -11.570 1.00 92.69 137 CYS A CA 1
ATOM 1092 C C . CYS A 1 137 ? -4.582 2.867 -11.761 1.00 92.69 137 CYS A C 1
ATOM 1094 O O . CYS A 1 137 ? -5.748 3.219 -11.561 1.00 92.69 137 CYS A O 1
ATOM 1096 N N . GLY A 1 138 ? -3.652 3.720 -12.182 1.00 90.62 138 GLY A N 1
ATOM 1097 C CA . GLY A 1 138 ? -3.944 5.102 -12.542 1.00 90.62 138 GLY A CA 1
ATOM 1098 C C . GLY A 1 138 ? -4.661 5.235 -13.890 1.00 90.62 138 GLY A C 1
ATOM 1099 O O . GLY A 1 138 ? -4.587 4.375 -14.766 1.00 90.62 138 GLY A O 1
ATOM 1100 N N . GLU A 1 139 ? -5.294 6.390 -14.106 1.00 88.19 139 GLU A N 1
ATOM 1101 C CA . GLU A 1 139 ? -6.021 6.721 -15.345 1.00 88.19 139 GLU A CA 1
ATOM 1102 C C . GLU A 1 139 ? -5.127 6.653 -16.599 1.00 88.19 139 GLU A C 1
ATOM 1104 O O . GLU A 1 139 ? -5.581 6.349 -17.696 1.00 88.19 139 GLU A O 1
ATOM 1109 N N . ARG A 1 140 ? -3.829 6.941 -16.453 1.00 89.50 140 ARG A N 1
ATOM 1110 C CA . ARG A 1 140 ? -2.873 6.965 -17.574 1.00 89.50 140 ARG A CA 1
ATOM 1111 C C . ARG A 1 140 ? -2.232 5.609 -17.853 1.00 89.50 140 ARG A C 1
ATOM 1113 O O . ARG A 1 140 ? -1.515 5.492 -18.843 1.00 89.50 140 ARG A O 1
ATOM 1120 N N . THR A 1 141 ? -2.476 4.622 -16.999 1.00 88.69 141 THR A N 1
ATOM 1121 C CA . THR A 1 141 ? -1.887 3.279 -17.061 1.00 88.69 141 THR A CA 1
ATOM 1122 C C . THR A 1 141 ? -2.941 2.174 -17.184 1.00 88.69 141 THR A C 1
ATOM 1124 O O . THR A 1 141 ? -2.584 1.009 -17.298 1.00 88.69 141 THR A O 1
ATOM 1127 N N . ARG A 1 142 ? -4.238 2.517 -17.229 1.00 86.88 142 ARG A N 1
ATOM 1128 C CA . ARG A 1 142 ? -5.366 1.566 -17.318 1.00 86.88 142 ARG A CA 1
ATOM 1129 C C . ARG A 1 142 ? -5.722 1.107 -18.739 1.00 86.88 142 ARG A C 1
ATOM 1131 O O . ARG A 1 142 ? -6.888 0.839 -19.028 1.00 86.88 142 ARG A O 1
ATOM 1138 N N . GLN A 1 143 ? -4.763 1.086 -19.663 1.00 86.75 143 GLN A N 1
ATOM 1139 C CA . GLN A 1 143 ? -5.015 0.527 -20.994 1.00 86.75 143 GLN A CA 1
ATOM 1140 C C . GLN A 1 143 ? -5.309 -0.973 -20.855 1.00 86.75 143 GLN A C 1
ATOM 1142 O O . GLN A 1 143 ? -4.530 -1.663 -20.206 1.00 86.75 143 GLN A O 1
ATOM 1147 N N . LEU A 1 144 ? -6.404 -1.462 -21.452 1.00 86.50 144 LEU A N 1
ATOM 1148 C CA . LEU A 1 144 ? -6.848 -2.861 -21.323 1.00 86.50 144 LEU A CA 1
ATOM 1149 C C . LEU A 1 144 ? -5.755 -3.857 -21.738 1.00 86.50 144 LEU A C 1
ATOM 1151 O O . LEU A 1 144 ? -5.456 -4.778 -20.990 1.00 86.50 144 LEU A O 1
ATOM 1155 N N . ASP A 1 145 ? -5.083 -3.592 -22.860 1.00 88.88 145 ASP A N 1
ATOM 1156 C CA . ASP A 1 145 ? -3.949 -4.392 -23.353 1.00 88.88 145 ASP A CA 1
ATOM 1157 C C . ASP A 1 145 ? -2.593 -3.929 -22.772 1.00 88.88 145 ASP A C 1
ATOM 1159 O O . ASP A 1 145 ? -1.519 -4.204 -23.311 1.00 88.88 145 ASP A O 1
ATOM 1163 N N . GLY A 1 146 ? -2.626 -3.126 -21.706 1.00 90.19 146 GLY A N 1
ATOM 1164 C CA . GLY A 1 146 ? -1.4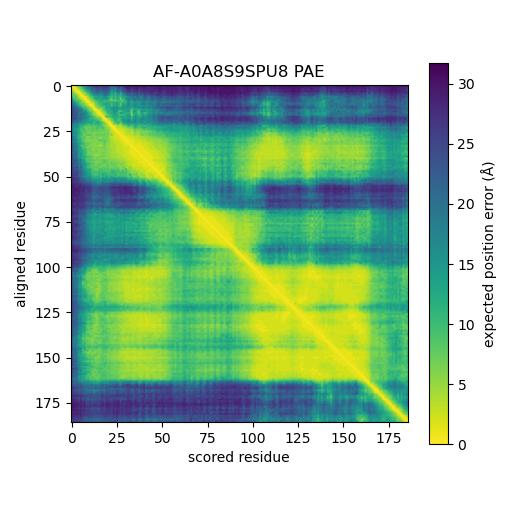59 -2.523 -21.076 1.00 90.19 146 GLY A CA 1
ATOM 1165 C C . GLY A 1 146 ? -0.781 -3.448 -20.068 1.00 90.19 146 GLY A C 1
ATOM 1166 O O . GLY A 1 146 ? -1.407 -4.279 -19.415 1.00 90.19 146 GLY A O 1
ATOM 1167 N N . ALA A 1 147 ? 0.522 -3.237 -19.866 1.00 93.44 147 ALA A N 1
ATOM 1168 C CA . ALA A 1 147 ? 1.322 -4.039 -18.938 1.00 93.44 147 ALA A CA 1
ATOM 1169 C C . ALA A 1 147 ? 0.829 -3.965 -17.480 1.00 93.44 147 ALA A C 1
ATOM 1171 O O . ALA A 1 147 ? 1.007 -4.913 -16.721 1.00 93.44 147 ALA A O 1
ATOM 1172 N N . HIS A 1 148 ? 0.216 -2.848 -17.082 1.00 92.75 148 HIS A N 1
ATOM 1173 C CA . HIS A 1 148 ? -0.339 -2.666 -15.743 1.00 92.75 148 HIS A CA 1
ATOM 1174 C C . HIS A 1 148 ? -1.595 -3.496 -15.513 1.00 92.75 148 HIS A C 1
ATOM 1176 O O . HIS A 1 148 ? -1.687 -4.158 -14.488 1.00 92.75 148 HIS A O 1
ATOM 1182 N N . VAL A 1 149 ? -2.526 -3.508 -16.467 1.00 91.56 149 VAL A N 1
ATOM 1183 C CA . VAL A 1 149 ? -3.739 -4.331 -16.369 1.00 91.56 149 VAL A CA 1
ATOM 1184 C C . VAL A 1 149 ? -3.373 -5.813 -16.371 1.00 91.56 149 VAL A C 1
ATOM 1186 O O . VAL A 1 149 ? -3.883 -6.556 -15.538 1.00 91.56 149 VAL A O 1
ATOM 1189 N N . GLU A 1 150 ? -2.419 -6.231 -17.209 1.00 93.19 150 GLU A N 1
ATOM 1190 C CA . GLU A 1 150 ? -1.947 -7.620 -17.189 1.00 93.19 150 GLU A CA 1
ATOM 1191 C C . GLU A 1 150 ? -1.253 -8.013 -15.883 1.00 93.19 150 GLU A C 1
ATOM 1193 O O . GLU A 1 150 ? -1.470 -9.107 -15.367 1.00 93.19 150 GLU A O 1
ATOM 1198 N N . PHE A 1 151 ? -0.449 -7.120 -15.302 1.00 93.44 151 PHE A N 1
ATOM 1199 C CA . PHE A 1 151 ? 0.140 -7.373 -13.990 1.00 93.44 151 PHE A CA 1
ATOM 1200 C C . PHE A 1 151 ? -0.940 -7.535 -12.912 1.00 93.44 151 PHE A C 1
ATOM 1202 O O . PHE A 1 151 ? -0.901 -8.494 -12.144 1.00 93.44 151 PHE A O 1
ATOM 1209 N N . LEU A 1 152 ? -1.922 -6.630 -12.885 1.00 92.12 152 LEU A N 1
ATOM 1210 C CA . LEU A 1 152 ? -2.999 -6.644 -11.894 1.00 92.12 152 LEU A CA 1
ATOM 1211 C C . LEU A 1 152 ? -3.927 -7.856 -12.057 1.00 92.12 152 LEU A C 1
ATOM 1213 O O . LEU A 1 152 ? -4.402 -8.386 -11.060 1.00 92.12 152 LEU A O 1
ATOM 1217 N N . ARG A 1 153 ? -4.129 -8.352 -13.285 1.00 90.88 153 ARG A N 1
ATOM 1218 C CA . ARG A 1 153 ? -4.855 -9.606 -13.549 1.00 90.88 153 ARG A CA 1
ATOM 1219 C C . ARG A 1 153 ? -4.181 -10.823 -12.904 1.00 90.88 153 ARG A C 1
ATOM 1221 O O . ARG A 1 153 ? -4.852 -11.800 -12.590 1.00 90.88 153 ARG A O 1
ATOM 1228 N N . GLY A 1 154 ? -2.859 -10.783 -12.743 1.00 91.50 154 GLY A N 1
ATOM 1229 C CA . GLY A 1 154 ? -2.066 -11.886 -12.203 1.00 91.50 154 GLY A CA 1
ATOM 1230 C C . GLY A 1 154 ? -1.970 -11.941 -10.678 1.00 91.50 154 GLY A C 1
ATOM 1231 O O . GLY A 1 154 ? -1.400 -12.905 -10.169 1.00 91.50 154 GLY A O 1
ATOM 1232 N N . ILE A 1 155 ? -2.482 -10.941 -9.952 1.00 93.88 155 ILE A N 1
ATO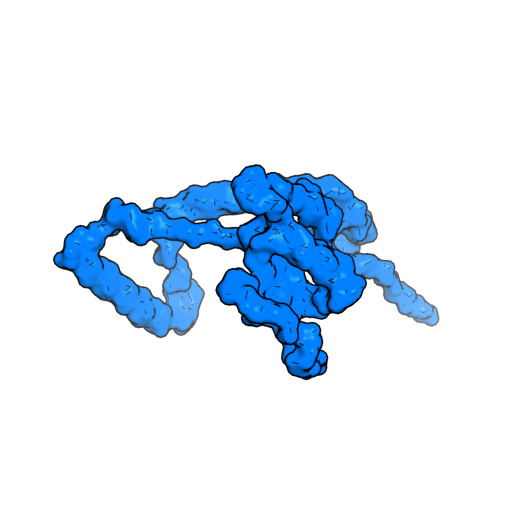M 1233 C CA . ILE A 1 155 ? -2.407 -10.873 -8.486 1.00 93.88 155 ILE A CA 1
ATOM 1234 C C . ILE A 1 155 ? -3.798 -10.941 -7.849 1.00 93.88 155 ILE A C 1
ATOM 1236 O O . ILE A 1 155 ? -4.787 -10.508 -8.429 1.00 93.88 155 ILE A O 1
ATOM 1240 N N . ALA A 1 156 ? -3.859 -11.455 -6.624 1.00 94.31 156 ALA A N 1
ATOM 1241 C CA . ALA A 1 156 ? -5.090 -11.646 -5.861 1.00 94.31 156 ALA A CA 1
ATOM 1242 C C . ALA A 1 156 ? -5.335 -10.555 -4.799 1.00 94.31 156 ALA A C 1
ATOM 1244 O O . ALA A 1 156 ? -6.226 -10.688 -3.957 1.00 94.31 156 ALA A O 1
ATOM 1245 N N . ASN A 1 157 ? -4.544 -9.477 -4.800 1.00 93.69 157 ASN A N 1
ATOM 1246 C CA . ASN A 1 157 ? -4.776 -8.323 -3.930 1.00 93.69 157 ASN A CA 1
ATOM 1247 C C . ASN A 1 157 ? -6.126 -7.661 -4.259 1.00 93.69 157 ASN A C 1
ATOM 1249 O O . ASN A 1 157 ? -6.541 -7.662 -5.416 1.00 93.69 157 ASN A O 1
ATOM 1253 N N . PRO A 1 158 ? -6.781 -6.994 -3.294 1.00 94.25 158 PRO A N 1
ATOM 1254 C CA . PRO A 1 158 ? -7.802 -6.001 -3.600 1.00 94.25 158 PRO A CA 1
ATOM 1255 C C . PRO A 1 158 ? -7.262 -4.947 -4.577 1.00 94.25 158 PRO A C 1
ATOM 1257 O O . PRO A 1 158 ? -6.182 -4.387 -4.360 1.00 94.25 158 PRO A O 1
ATOM 1260 N N . LEU A 1 159 ? -8.022 -4.674 -5.641 1.00 91.94 159 LEU A N 1
ATOM 1261 C CA . LEU A 1 159 ? -7.605 -3.801 -6.738 1.00 91.94 159 LEU A CA 1
ATOM 1262 C C . LEU A 1 159 ? -8.458 -2.535 -6.815 1.00 91.94 159 LEU A C 1
ATOM 1264 O O . LEU A 1 159 ? -9.670 -2.551 -6.601 1.00 91.94 159 LEU A O 1
ATOM 1268 N N . GLY A 1 160 ? -7.820 -1.430 -7.187 1.00 89.69 160 GLY A N 1
ATOM 1269 C CA . GLY A 1 160 ? -8.491 -0.182 -7.539 1.00 89.69 160 GLY A CA 1
ATOM 1270 C C . GLY A 1 160 ? -8.219 0.195 -8.986 1.00 89.69 160 GLY A C 1
ATOM 1271 O O . GLY A 1 160 ? -7.117 -0.009 -9.494 1.00 89.69 160 GLY A O 1
ATOM 1272 N N . ILE A 1 161 ? -9.198 0.805 -9.647 1.00 89.19 161 ILE A N 1
ATOM 1273 C CA . ILE A 1 161 ? -8.995 1.442 -10.949 1.00 89.19 161 ILE A CA 1
ATOM 1274 C C . ILE A 1 161 ? -9.466 2.883 -10.834 1.00 89.19 161 ILE A C 1
ATOM 1276 O O . ILE A 1 161 ? -10.604 3.158 -10.451 1.00 89.19 161 ILE A O 1
ATOM 1280 N N . LYS A 1 162 ? -8.567 3.814 -11.155 1.00 87.56 162 LYS A N 1
ATOM 1281 C CA . LYS A 1 162 ? -8.915 5.226 -11.246 1.00 87.56 162 LYS A CA 1
ATOM 1282 C C . LYS A 1 162 ? -9.739 5.447 -12.507 1.00 87.56 162 LYS A C 1
ATOM 1284 O O . LYS A 1 162 ? -9.277 5.115 -13.595 1.00 87.56 162 LYS A O 1
ATOM 1289 N N . GLU A 1 163 ? -10.909 6.059 -12.361 1.00 80.25 163 GLU A N 1
ATOM 1290 C CA . GLU A 1 163 ? -11.762 6.410 -13.495 1.00 80.25 163 GLU A CA 1
ATOM 1291 C C . GLU A 1 163 ? -11.973 7.921 -13.583 1.00 80.25 163 GLU A C 1
ATOM 1293 O O . GLU A 1 163 ? -12.497 8.555 -12.666 1.00 80.25 163 GLU A O 1
ATOM 1298 N N . ALA A 1 164 ? -11.593 8.516 -14.714 1.00 72.25 164 ALA A N 1
ATOM 1299 C CA . ALA A 1 164 ? -11.917 9.903 -15.022 1.00 72.25 164 ALA A CA 1
ATOM 1300 C C . ALA A 1 164 ? -13.205 10.025 -15.856 1.00 72.25 164 ALA A C 1
ATOM 1302 O O . ALA A 1 164 ? -13.412 9.327 -16.847 1.00 72.25 164 ALA A O 1
ATOM 1303 N N . HIS A 1 165 ? -14.039 11.002 -15.491 1.00 65.19 165 HIS A N 1
ATOM 1304 C CA . HIS A 1 165 ? -15.373 11.253 -16.054 1.00 65.19 165 HIS A CA 1
ATOM 1305 C C . HIS A 1 165 ? -15.418 11.465 -17.585 1.00 65.19 165 HIS A C 1
ATOM 1307 O O . HIS A 1 165 ? -16.460 11.282 -18.204 1.00 65.19 165 HIS A O 1
ATOM 1313 N N . TRP A 1 166 ? -14.317 11.862 -18.228 1.00 56.12 166 TRP A N 1
ATOM 1314 C CA . TRP A 1 166 ? -14.355 12.418 -19.589 1.00 56.12 166 TRP A CA 1
ATOM 1315 C C . TRP A 1 166 ? -14.193 11.404 -20.740 1.00 56.12 166 TRP A C 1
ATOM 1317 O O . TRP A 1 166 ? -14.255 11.819 -21.893 1.00 56.12 166 TRP A O 1
ATOM 1327 N N . ILE A 1 167 ? -13.981 10.104 -20.474 1.00 55.56 167 ILE A N 1
ATOM 1328 C CA . ILE A 1 167 ? -13.720 9.080 -21.524 1.00 55.56 167 ILE A CA 1
ATOM 1329 C C . ILE A 1 167 ? -14.549 7.784 -21.320 1.00 55.56 167 ILE A C 1
ATOM 1331 O O . ILE A 1 167 ? -14.387 6.803 -22.041 1.00 55.56 167 ILE A O 1
ATOM 1335 N N . PHE A 1 168 ? -15.465 7.731 -20.349 1.00 53.16 168 PHE A N 1
ATOM 1336 C CA . PHE A 1 168 ? -16.122 6.468 -19.990 1.00 53.16 168 PHE A CA 1
ATOM 1337 C C . PHE A 1 168 ? -17.196 6.034 -21.008 1.00 53.16 168 PHE A C 1
ATOM 1339 O O . PHE A 1 168 ? -18.223 6.695 -21.158 1.00 53.16 168 PHE A O 1
ATOM 1346 N N . THR A 1 169 ? -16.986 4.886 -21.665 1.00 57.38 169 THR A N 1
ATOM 1347 C CA . THR A 1 169 ? -18.054 4.119 -22.328 1.00 57.38 169 THR A CA 1
ATOM 1348 C C . THR A 1 169 ? -18.471 2.960 -21.408 1.00 57.38 169 THR A C 1
ATOM 1350 O O . THR A 1 169 ? -17.612 2.176 -21.007 1.00 57.38 169 THR A O 1
ATOM 1353 N N . PRO A 1 170 ? -19.764 2.816 -21.054 1.00 55.41 170 PRO A N 1
ATOM 1354 C CA . PRO A 1 170 ? -20.202 1.916 -19.979 1.00 55.41 170 PRO A CA 1
ATOM 1355 C C . PRO A 1 170 ? -19.977 0.407 -20.179 1.00 55.41 170 PRO A C 1
ATOM 1357 O O . PRO A 1 170 ? -20.228 -0.358 -19.257 1.00 55.41 170 PRO A O 1
ATOM 1360 N N . TYR A 1 171 ? -19.519 -0.043 -21.348 1.00 51.12 171 TYR A N 1
ATOM 1361 C CA . TYR A 1 171 ? -19.538 -1.462 -21.728 1.00 51.12 171 TYR A CA 1
ATOM 1362 C C . TYR A 1 171 ? -18.191 -2.196 -21.621 1.00 51.12 171 TYR A C 1
ATOM 1364 O O . TYR A 1 171 ? -18.127 -3.377 -21.941 1.00 51.12 171 TYR A O 1
ATOM 1372 N N . GLN A 1 172 ? -17.110 -1.539 -21.192 1.00 54.97 172 GLN A N 1
ATOM 1373 C CA . GLN A 1 172 ? -15.761 -2.119 -21.303 1.00 54.97 172 GLN A CA 1
ATOM 1374 C C . GLN A 1 172 ? -15.296 -2.983 -20.116 1.00 54.97 172 GLN A C 1
ATOM 1376 O O . GLN A 1 172 ? -14.301 -3.682 -20.262 1.00 54.97 172 GLN A O 1
ATOM 1381 N N . TRP A 1 173 ? -15.978 -2.963 -18.965 1.00 55.81 173 TRP A N 1
ATOM 1382 C CA . TRP A 1 173 ? -15.410 -3.483 -17.703 1.00 55.81 173 TRP A CA 1
ATOM 1383 C C . TRP A 1 173 ? -16.283 -4.503 -16.961 1.00 55.81 173 TRP A C 1
ATOM 1385 O O . TRP A 1 173 ? -15.913 -4.952 -15.883 1.00 55.81 173 TRP A O 1
ATOM 1395 N N . LEU A 1 174 ? -17.443 -4.873 -17.511 1.00 49.69 174 LEU A N 1
ATOM 1396 C CA . LEU A 1 174 ? -18.404 -5.747 -16.835 1.00 49.69 174 LEU A CA 1
ATOM 1397 C C . LEU A 1 174 ? -18.235 -7.200 -17.303 1.00 49.69 174 LEU A C 1
ATOM 1399 O O . LEU A 1 174 ? -19.033 -7.703 -18.090 1.00 49.69 174 LEU A O 1
ATOM 1403 N N . GLN A 1 175 ? -17.167 -7.858 -16.854 1.00 48.19 175 GLN A N 1
ATOM 1404 C CA . GLN A 1 175 ? -17.032 -9.311 -16.961 1.00 48.19 175 GLN A CA 1
ATOM 1405 C C . GLN A 1 175 ? -16.883 -9.886 -15.551 1.00 48.19 175 GLN A C 1
AT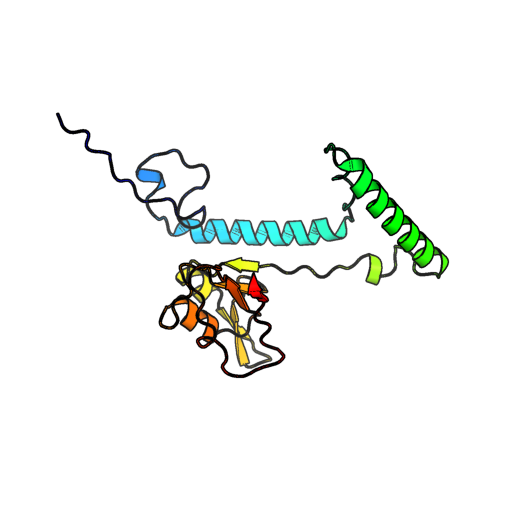OM 1407 O O . GLN A 1 175 ? -15.947 -9.548 -14.836 1.00 48.19 175 GLN A O 1
ATOM 1412 N N . ASP A 1 176 ? -17.873 -10.699 -15.186 1.00 42.94 176 ASP A N 1
ATOM 1413 C CA . ASP A 1 176 ? -17.974 -11.571 -14.016 1.00 42.94 176 ASP A CA 1
ATOM 1414 C C . ASP A 1 176 ? -17.928 -10.902 -12.629 1.00 42.94 176 ASP A C 1
ATOM 1416 O O . ASP A 1 176 ? -16.900 -10.491 -12.097 1.00 42.94 176 ASP A O 1
ATOM 1420 N N . GLY A 1 177 ? -19.111 -10.821 -12.011 1.00 42.97 177 GLY A N 1
ATOM 1421 C CA . GLY A 1 177 ? -19.293 -10.361 -10.639 1.00 42.97 177 GLY A CA 1
ATOM 1422 C C . GLY A 1 177 ? -18.802 -11.392 -9.628 1.00 42.97 177 GLY A C 1
ATOM 1423 O O . GLY A 1 177 ? -19.594 -12.189 -9.129 1.00 42.97 177 GLY A O 1
ATOM 1424 N N . ASP A 1 178 ? -17.514 -11.344 -9.299 1.00 43.91 178 ASP A N 1
ATOM 1425 C CA . ASP A 1 178 ? -17.000 -11.921 -8.060 1.00 43.91 178 ASP A CA 1
ATOM 1426 C C . ASP A 1 178 ? -17.323 -10.959 -6.894 1.00 43.91 178 ASP A C 1
ATOM 1428 O O . ASP A 1 178 ? -16.842 -9.822 -6.886 1.00 43.91 178 ASP A O 1
ATOM 1432 N N . PRO A 1 179 ? -18.128 -11.362 -5.889 1.00 47.88 179 PRO A N 1
ATOM 1433 C CA . PRO A 1 179 ? -18.409 -10.536 -4.711 1.00 47.88 179 PRO A CA 1
ATOM 1434 C C . PRO A 1 179 ? -17.156 -10.205 -3.869 1.00 47.88 179 PRO A C 1
ATOM 1436 O O . PRO A 1 179 ? -17.223 -9.328 -2.999 1.00 47.88 179 PRO A O 1
ATOM 1439 N N . GLY A 1 180 ? -16.019 -10.873 -4.118 1.00 44.28 180 GLY A N 1
ATOM 1440 C CA . GLY A 1 180 ? -14.704 -10.558 -3.550 1.00 44.28 180 GLY A CA 1
ATOM 1441 C C . GLY A 1 180 ? -13.892 -9.521 -4.339 1.00 44.28 180 GLY A C 1
ATOM 1442 O O . GLY A 1 180 ? -13.122 -8.767 -3.735 1.00 44.28 180 GLY A O 1
ATOM 1443 N N . ALA A 1 181 ? -14.104 -9.409 -5.656 1.00 44.22 181 ALA A N 1
ATOM 1444 C CA . ALA A 1 181 ? -13.459 -8.419 -6.518 1.00 44.22 181 ALA A CA 1
ATOM 1445 C C . ALA A 1 181 ? -14.137 -7.053 -6.345 1.00 44.22 181 ALA A C 1
ATOM 1447 O O . ALA A 1 181 ? -14.939 -6.585 -7.153 1.00 44.22 181 ALA A O 1
ATOM 1448 N N . ARG A 1 182 ? -13.827 -6.393 -5.229 1.00 44.78 182 ARG A N 1
ATOM 1449 C CA . ARG A 1 182 ? -14.303 -5.041 -4.942 1.00 44.78 182 ARG A CA 1
ATOM 1450 C C . ARG A 1 182 ? -13.532 -4.045 -5.802 1.00 44.78 182 ARG A C 1
ATOM 1452 O O . ARG A 1 182 ? -12.579 -3.436 -5.326 1.00 44.78 182 ARG A O 1
ATOM 1459 N N . PHE A 1 183 ? -13.954 -3.860 -7.053 1.00 43.09 183 PHE A N 1
ATOM 1460 C CA . PHE A 1 183 ? -13.566 -2.691 -7.838 1.00 43.09 183 PHE A CA 1
ATOM 1461 C C . PHE A 1 183 ? -14.008 -1.437 -7.080 1.00 43.09 183 PHE A C 1
ATOM 1463 O O . PHE A 1 183 ? -15.173 -1.039 -7.103 1.00 43.09 183 PHE A O 1
ATOM 1470 N N . CYS A 1 184 ? -13.077 -0.830 -6.350 1.00 40.31 184 CYS A N 1
ATOM 1471 C CA . CYS A 1 184 ? -13.328 0.426 -5.669 1.00 40.31 184 CYS A CA 1
ATOM 1472 C C . CYS A 1 184 ? -13.146 1.547 -6.694 1.00 40.31 184 CYS A C 1
ATOM 1474 O O . CYS A 1 184 ? -12.038 1.770 -7.190 1.00 40.31 184 CYS A O 1
ATOM 1476 N N . ARG A 1 185 ? -14.243 2.225 -7.046 1.00 40.22 185 ARG A N 1
ATOM 1477 C CA . ARG A 1 185 ? -14.207 3.400 -7.918 1.00 40.22 185 ARG A CA 1
ATOM 1478 C C . ARG A 1 185 ? -13.579 4.555 -7.136 1.00 40.22 185 ARG A C 1
ATOM 1480 O O . ARG A 1 185 ? -14.207 5.076 -6.216 1.00 40.22 185 ARG A O 1
ATOM 1487 N N . LEU A 1 186 ? -12.341 4.913 -7.479 1.00 39.03 186 LEU A N 1
ATOM 1488 C CA . LEU A 1 186 ? -11.576 5.994 -6.840 1.00 39.03 186 LEU A CA 1
ATOM 1489 C C . LEU A 1 186 ? -11.712 7.328 -7.565 1.00 39.03 186 LEU A C 1
ATOM 1491 O O . LEU A 1 186 ? -11.571 7.372 -8.806 1.00 39.03 186 LEU A O 1
#

Organism: Brassica cretica (NCBI:txid69181)